Protein AF-A0A062VLP4-F1 (afdb_monomer)

Structure (mmCIF, N/CA/C/O backbone):
data_AF-A0A062VLP4-F1
#
_entry.id   AF-A0A062VLP4-F1
#
loop_
_atom_site.group_PDB
_atom_site.id
_atom_site.type_symbol
_atom_site.label_atom_id
_atom_site.label_alt_id
_atom_site.label_comp_id
_atom_site.label_asym_id
_atom_site.label_entity_id
_atom_site.label_seq_id
_atom_site.pdbx_PDB_ins_code
_atom_site.Cartn_x
_atom_site.Cartn_y
_atom_site.Cartn_z
_atom_site.occupancy
_atom_site.B_iso_or_equiv
_atom_site.auth_seq_id
_atom_site.auth_comp_id
_atom_site.auth_asym_id
_atom_site.auth_atom_id
_atom_site.pdbx_PDB_model_num
ATOM 1 N N . MET A 1 1 ? 59.497 -11.499 -44.153 1.00 42.22 1 MET A N 1
ATOM 2 C CA . MET A 1 1 ? 58.663 -10.910 -43.085 1.00 42.22 1 MET A CA 1
ATOM 3 C C . MET A 1 1 ? 57.418 -10.349 -43.744 1.00 42.22 1 MET A C 1
ATOM 5 O O . MET A 1 1 ? 57.553 -9.446 -44.559 1.00 42.22 1 MET A O 1
ATOM 9 N N . LYS A 1 2 ? 56.246 -10.943 -43.498 1.00 41.91 2 LYS A N 1
ATOM 10 C CA . LYS A 1 2 ? 54.973 -10.304 -43.858 1.00 41.91 2 LYS A CA 1
ATOM 11 C C . LYS A 1 2 ? 54.736 -9.174 -42.845 1.00 41.91 2 LYS A C 1
ATOM 13 O O . LYS A 1 2 ? 55.066 -9.383 -41.681 1.00 41.91 2 LYS A O 1
ATOM 18 N N . PRO A 1 3 ? 54.254 -7.994 -43.254 1.00 43.53 3 PRO A N 1
ATOM 19 C CA . PRO A 1 3 ? 53.878 -6.965 -42.295 1.00 43.53 3 PRO A CA 1
ATOM 20 C C . PRO A 1 3 ? 52.708 -7.482 -41.442 1.00 43.53 3 PRO A C 1
ATOM 22 O O . PRO A 1 3 ? 51.693 -7.899 -41.990 1.00 43.53 3 PRO A O 1
ATOM 25 N N . ASP A 1 4 ? 52.878 -7.483 -40.117 1.00 55.78 4 ASP A N 1
ATOM 26 C CA . ASP A 1 4 ? 51.909 -7.991 -39.123 1.00 55.78 4 ASP A CA 1
ATOM 27 C C . ASP A 1 4 ? 50.723 -7.037 -38.864 1.00 55.78 4 ASP A C 1
ATOM 29 O O . ASP A 1 4 ? 49.857 -7.326 -38.042 1.00 55.78 4 ASP A O 1
ATOM 33 N N . ALA A 1 5 ? 50.654 -5.897 -39.558 1.00 52.66 5 ALA A N 1
ATOM 34 C CA . ALA A 1 5 ? 49.573 -4.927 -39.404 1.00 52.66 5 ALA A CA 1
ATOM 35 C C . ALA A 1 5 ? 49.138 -4.358 -40.764 1.00 52.66 5 ALA A C 1
ATOM 37 O O . ALA A 1 5 ? 49.927 -3.721 -41.464 1.00 52.66 5 ALA A O 1
ATOM 38 N N . GLU A 1 6 ? 47.871 -4.581 -41.120 1.00 62.19 6 GLU A N 1
ATOM 39 C CA . GLU A 1 6 ? 47.199 -4.002 -42.287 1.00 62.19 6 GLU A CA 1
ATOM 40 C C . GLU A 1 6 ? 46.288 -2.862 -41.794 1.00 62.19 6 GLU A C 1
ATOM 42 O O . GLU A 1 6 ? 45.381 -3.088 -40.993 1.00 62.19 6 GLU A O 1
ATOM 47 N N . VAL A 1 7 ? 46.549 -1.622 -42.222 1.00 61.62 7 VAL A N 1
ATOM 48 C CA . VAL A 1 7 ? 45.669 -0.477 -41.935 1.00 61.62 7 VAL A CA 1
ATOM 49 C C . VAL A 1 7 ? 44.559 -0.475 -42.979 1.00 61.62 7 VAL A C 1
ATOM 51 O O . VAL A 1 7 ? 44.841 -0.365 -44.168 1.00 61.62 7 VAL A O 1
ATOM 54 N N . MET A 1 8 ? 43.309 -0.597 -42.538 1.00 65.75 8 MET A N 1
ATOM 55 C CA . MET A 1 8 ? 42.130 -0.657 -43.407 1.00 65.75 8 MET A CA 1
ATOM 56 C C . MET A 1 8 ? 41.067 0.353 -42.971 1.00 65.75 8 MET A C 1
ATOM 58 O O . MET A 1 8 ? 41.023 0.770 -41.809 1.00 65.75 8 MET A O 1
ATOM 62 N N . THR A 1 9 ? 40.212 0.765 -43.904 1.00 71.81 9 THR A N 1
ATOM 63 C CA . THR A 1 9 ? 39.112 1.696 -43.624 1.00 71.81 9 THR A CA 1
ATOM 64 C C . THR A 1 9 ? 37.988 1.009 -42.843 1.00 71.81 9 THR A C 1
ATOM 66 O O . THR A 1 9 ? 37.819 -0.209 -42.900 1.00 71.81 9 THR A O 1
ATOM 69 N N . THR A 1 10 ? 37.176 1.782 -42.116 1.00 62.22 10 THR A N 1
ATOM 70 C CA . THR A 1 10 ? 36.046 1.258 -41.324 1.00 62.22 10 THR A CA 1
ATOM 71 C C . THR A 1 10 ? 35.078 0.433 -42.181 1.00 62.22 10 THR A C 1
ATOM 73 O O . THR A 1 10 ? 34.600 -0.609 -41.743 1.00 62.22 10 THR A O 1
ATOM 76 N N . THR A 1 11 ? 34.853 0.849 -43.430 1.00 61.88 11 THR A N 1
ATOM 77 C CA . THR A 1 11 ? 33.999 0.148 -44.398 1.00 61.88 11 THR A CA 1
ATOM 78 C C . THR A 1 11 ? 34.583 -1.205 -44.815 1.00 61.88 11 THR A C 1
ATOM 80 O O . THR A 1 11 ? 33.851 -2.187 -44.904 1.00 61.88 11 THR A O 1
ATOM 83 N N . GLU A 1 12 ? 35.900 -1.290 -45.025 1.00 65.25 12 GLU A N 1
ATOM 84 C CA . GLU A 1 12 ? 36.591 -2.545 -45.361 1.00 65.25 12 GLU A CA 1
ATOM 85 C C . GLU A 1 12 ? 36.632 -3.506 -44.170 1.00 65.25 12 GLU A C 1
ATOM 87 O O . GLU A 1 12 ? 36.418 -4.706 -44.340 1.00 65.25 12 GLU A O 1
ATOM 92 N N . ALA A 1 13 ? 36.833 -2.984 -42.959 1.00 62.47 13 ALA A N 1
ATOM 93 C CA . ALA A 1 13 ? 36.782 -3.772 -41.733 1.00 62.47 13 ALA A CA 1
ATOM 94 C C . ALA A 1 13 ? 35.371 -4.332 -41.478 1.00 62.47 13 ALA A C 1
ATOM 96 O O . ALA A 1 13 ? 35.222 -5.492 -41.102 1.00 62.47 13 ALA A O 1
ATOM 97 N N . GLN A 1 14 ? 34.324 -3.550 -41.755 1.00 60.34 14 GLN A N 1
ATOM 98 C CA . GLN A 1 14 ? 32.935 -3.998 -41.643 1.00 60.34 14 GLN A CA 1
ATOM 99 C C . GLN A 1 14 ? 32.571 -5.035 -42.719 1.00 60.34 14 GLN A C 1
ATOM 101 O O . GLN A 1 14 ? 31.963 -6.053 -42.400 1.00 60.34 14 GLN A O 1
ATOM 106 N N . ALA A 1 15 ? 33.003 -4.840 -43.971 1.00 59.47 15 ALA A N 1
ATOM 107 C CA . ALA A 1 15 ? 32.789 -5.800 -45.061 1.00 59.47 15 ALA A CA 1
ATOM 108 C C . ALA A 1 15 ? 33.527 -7.136 -44.845 1.00 59.47 15 ALA A C 1
ATOM 110 O O . ALA A 1 15 ? 33.078 -8.177 -45.319 1.00 59.47 15 ALA A O 1
ATOM 111 N N . ARG A 1 16 ? 34.646 -7.114 -44.110 1.00 62.69 16 ARG A N 1
ATOM 112 C CA . ARG A 1 16 ? 35.403 -8.306 -43.696 1.00 62.69 16 ARG A CA 1
ATOM 113 C C . ARG A 1 16 ? 34.902 -8.929 -42.382 1.00 62.69 16 ARG A C 1
ATOM 115 O O . ARG A 1 16 ? 35.516 -9.881 -41.912 1.00 62.69 16 ARG A O 1
ATOM 122 N N . GLY A 1 17 ? 33.829 -8.405 -41.778 1.00 55.91 17 GLY A N 1
ATOM 123 C CA . GLY A 1 17 ? 33.281 -8.907 -40.507 1.00 55.91 17 GLY A CA 1
ATOM 124 C C . GLY A 1 17 ? 34.172 -8.646 -39.285 1.00 55.91 17 GLY A C 1
ATOM 125 O O . GLY A 1 17 ? 34.004 -9.277 -38.248 1.00 55.91 17 GLY A O 1
ATOM 126 N N . LEU A 1 18 ? 35.135 -7.726 -39.393 1.00 62.38 18 LEU A N 1
ATOM 127 C CA . LEU A 1 18 ? 36.102 -7.395 -38.338 1.00 62.38 18 LEU A CA 1
ATOM 128 C C . LEU A 1 18 ? 35.546 -6.390 -37.315 1.00 62.38 18 LEU A C 1
ATOM 130 O O . LEU A 1 18 ? 36.165 -6.160 -36.278 1.00 62.38 18 LEU A O 1
ATOM 134 N N . LEU A 1 19 ? 34.387 -5.787 -37.597 1.00 63.31 19 LEU A N 1
ATOM 135 C CA . LEU A 1 19 ? 33.688 -4.859 -36.708 1.00 63.31 19 LEU A CA 1
ATOM 136 C C . LEU A 1 19 ? 32.351 -5.464 -36.276 1.00 63.31 19 LEU A C 1
ATOM 138 O O . LEU A 1 19 ? 31.324 -5.247 -36.915 1.00 63.31 19 LEU A O 1
ATOM 142 N N . VAL A 1 20 ? 32.368 -6.211 -35.171 1.00 68.19 20 VAL A N 1
ATOM 143 C CA . VAL A 1 20 ? 31.144 -6.693 -34.520 1.00 68.19 20 VAL A CA 1
ATOM 144 C C . VAL A 1 20 ? 30.540 -5.550 -33.710 1.00 68.19 20 VAL A C 1
ATOM 146 O O . VAL A 1 20 ? 31.183 -4.996 -32.813 1.00 68.19 20 VAL A O 1
ATOM 149 N N . ARG A 1 21 ? 29.296 -5.174 -34.018 1.00 79.69 21 ARG A N 1
ATOM 150 C CA . ARG A 1 21 ? 28.569 -4.171 -33.233 1.00 79.69 21 ARG A CA 1
ATOM 151 C C . ARG A 1 21 ? 28.174 -4.769 -31.882 1.00 79.69 21 ARG A C 1
ATOM 153 O O . ARG A 1 21 ? 27.738 -5.912 -31.811 1.00 79.69 21 ARG A O 1
ATOM 160 N N . LYS A 1 22 ? 28.251 -3.978 -30.808 1.00 80.62 22 LYS A N 1
ATOM 161 C CA . LYS A 1 22 ? 27.711 -4.402 -29.510 1.00 80.62 22 LYS A CA 1
ATOM 162 C C . LYS A 1 22 ? 26.185 -4.582 -29.582 1.00 80.62 22 LYS A C 1
ATOM 164 O O . LYS A 1 22 ? 25.503 -3.671 -30.066 1.00 80.62 22 LYS A O 1
ATOM 169 N N . PRO A 1 23 ? 25.645 -5.705 -29.084 1.00 83.31 23 PRO A N 1
ATOM 170 C CA . PRO A 1 23 ? 24.212 -5.961 -29.107 1.00 83.31 23 PRO A CA 1
ATOM 171 C C . PRO A 1 23 ? 23.471 -4.994 -28.166 1.00 83.31 23 PRO A C 1
ATOM 173 O O . PRO A 1 23 ? 23.964 -4.639 -27.095 1.00 83.31 23 PRO A O 1
ATOM 176 N N . THR A 1 24 ? 22.278 -4.553 -28.566 1.00 85.56 24 THR A N 1
ATOM 177 C CA . THR A 1 24 ? 21.431 -3.617 -27.803 1.00 85.56 24 THR A CA 1
ATOM 178 C C . THR A 1 24 ? 20.146 -4.282 -27.310 1.00 85.56 24 THR A C 1
ATOM 180 O O . THR A 1 24 ? 19.789 -5.379 -27.736 1.00 85.56 24 THR A O 1
ATOM 183 N N . GLN A 1 25 ? 19.395 -3.609 -26.428 1.00 83.56 25 GLN A N 1
ATOM 184 C CA . GLN A 1 25 ? 18.103 -4.130 -25.957 1.00 83.56 25 GLN A CA 1
ATOM 185 C C . GLN A 1 25 ? 17.076 -4.275 -27.090 1.00 83.56 25 GLN A C 1
ATOM 187 O O . GLN A 1 25 ? 16.230 -5.163 -27.031 1.00 83.56 25 GLN A O 1
ATOM 192 N N . THR A 1 26 ? 17.156 -3.433 -28.125 1.00 83.00 26 THR A N 1
ATOM 193 C CA . THR A 1 26 ? 16.306 -3.538 -29.319 1.00 83.00 26 THR A CA 1
ATOM 194 C C . THR A 1 26 ? 16.603 -4.821 -30.090 1.00 83.00 26 THR A C 1
ATOM 196 O O . THR A 1 26 ? 15.676 -5.526 -30.475 1.00 83.00 26 THR A O 1
ATOM 199 N N . ASP A 1 27 ? 17.886 -5.161 -30.239 1.00 83.69 27 ASP A N 1
ATOM 200 C CA . ASP A 1 27 ? 18.314 -6.400 -30.896 1.00 83.69 27 ASP A CA 1
ATOM 201 C C . ASP A 1 27 ? 17.867 -7.622 -30.087 1.00 83.69 27 ASP A C 1
ATOM 203 O O . ASP A 1 27 ? 17.316 -8.565 -30.647 1.00 83.69 27 ASP A O 1
ATOM 207 N N . LEU A 1 28 ? 18.012 -7.568 -28.755 1.00 86.12 28 LEU A N 1
ATOM 208 C CA . LEU A 1 28 ? 17.537 -8.621 -27.853 1.00 86.12 28 LEU A CA 1
ATOM 209 C C . LEU A 1 28 ? 16.018 -8.831 -27.970 1.00 86.12 28 LEU A C 1
ATOM 211 O O . LEU A 1 28 ? 15.559 -9.968 -28.007 1.00 86.12 28 LEU A O 1
ATOM 215 N N . ARG A 1 29 ? 15.226 -7.757 -28.084 1.00 85.25 29 ARG A N 1
ATOM 216 C CA . ARG A 1 29 ? 13.771 -7.862 -28.312 1.00 85.25 29 ARG A CA 1
ATOM 217 C C . ARG A 1 29 ? 13.425 -8.533 -29.631 1.00 85.25 29 ARG A C 1
ATOM 219 O O . ARG A 1 29 ? 12.443 -9.259 -29.679 1.00 85.25 29 ARG A O 1
ATOM 226 N N . ALA A 1 30 ? 14.204 -8.281 -30.678 1.00 83.88 30 ALA A N 1
ATOM 227 C CA . ALA A 1 30 ? 13.952 -8.850 -31.997 1.00 83.88 30 ALA A CA 1
ATOM 228 C C . ALA A 1 30 ? 14.230 -10.362 -32.061 1.00 83.88 30 ALA A C 1
ATOM 230 O O . ALA A 1 30 ? 13.667 -11.042 -32.914 1.00 83.88 30 ALA A O 1
ATOM 231 N N . VAL A 1 31 ? 15.093 -10.884 -31.181 1.00 86.69 31 VAL A N 1
ATOM 232 C CA . VAL A 1 31 ? 15.516 -12.298 -31.193 1.00 86.69 31 VAL A CA 1
ATOM 233 C C . VAL A 1 31 ? 14.839 -13.173 -30.137 1.00 86.69 31 VAL A C 1
ATOM 235 O O . VAL A 1 31 ? 14.919 -14.401 -30.233 1.00 86.69 31 VAL A O 1
ATOM 238 N N . LEU A 1 32 ? 14.198 -12.561 -29.136 1.00 86.25 32 LEU A N 1
ATOM 239 C CA . LEU A 1 32 ? 13.423 -13.271 -28.122 1.00 86.25 32 LEU A CA 1
ATOM 240 C C . LEU A 1 32 ? 12.115 -13.795 -28.711 1.00 86.25 32 LEU A C 1
ATOM 242 O O . LEU A 1 32 ? 11.349 -13.063 -29.336 1.00 86.25 32 LEU A O 1
ATOM 246 N N . THR A 1 33 ? 11.839 -15.060 -28.440 1.00 83.50 33 THR A N 1
ATOM 247 C CA . THR A 1 33 ? 10.621 -15.761 -28.841 1.00 83.50 33 THR A CA 1
ATOM 248 C C . THR A 1 33 ? 10.062 -16.532 -27.646 1.00 83.50 33 THR A C 1
ATOM 250 O O . THR A 1 33 ? 10.727 -16.655 -26.625 1.00 83.50 33 THR A O 1
ATOM 253 N N . ASN A 1 34 ? 8.819 -17.014 -27.741 1.00 78.44 34 ASN A N 1
ATOM 254 C CA . ASN A 1 34 ? 8.115 -17.699 -26.643 1.00 78.44 34 ASN A CA 1
ATOM 255 C C . ASN A 1 34 ? 8.601 -19.150 -26.376 1.00 78.44 34 ASN A C 1
ATOM 257 O O . ASN A 1 34 ? 7.888 -19.933 -25.753 1.00 78.44 34 ASN A O 1
ATOM 261 N N . ASP A 1 35 ? 9.783 -19.528 -26.857 1.00 81.81 35 ASP A N 1
ATOM 262 C CA . ASP A 1 35 ? 10.470 -20.801 -26.610 1.00 81.81 35 ASP A CA 1
ATOM 263 C C . ASP A 1 35 ? 11.486 -20.688 -25.449 1.00 81.81 35 ASP A C 1
ATOM 265 O O . ASP A 1 35 ? 11.813 -19.597 -24.984 1.00 81.81 35 ASP A O 1
ATOM 269 N N . ASP A 1 36 ? 11.962 -21.833 -24.943 1.00 85.25 36 ASP A N 1
ATOM 270 C CA . ASP A 1 36 ? 13.040 -21.894 -23.943 1.00 85.25 36 ASP A CA 1
ATOM 271 C C . ASP A 1 36 ? 14.398 -21.768 -24.644 1.00 85.25 36 ASP A C 1
ATOM 273 O O . ASP A 1 36 ? 14.869 -22.715 -25.280 1.00 85.25 36 ASP A O 1
ATOM 277 N N . LEU A 1 37 ? 15.007 -20.585 -24.554 1.00 89.19 37 LEU A N 1
ATOM 278 C CA . LEU A 1 37 ? 16.258 -20.261 -25.233 1.00 89.19 37 LEU A CA 1
ATOM 279 C C . LEU A 1 37 ? 17.446 -20.459 -24.301 1.00 89.19 37 LEU A C 1
ATOM 281 O O . LEU A 1 37 ? 17.472 -19.948 -23.183 1.00 89.19 37 LEU A O 1
ATOM 285 N N . THR A 1 38 ? 18.491 -21.130 -24.774 1.00 91.25 38 THR A N 1
ATOM 286 C CA . THR A 1 38 ? 19.769 -21.144 -24.057 1.00 91.25 38 THR A CA 1
ATOM 287 C C . THR A 1 38 ? 20.550 -19.854 -24.315 1.00 91.25 38 THR A C 1
ATOM 289 O O . THR A 1 38 ? 20.338 -19.153 -25.310 1.00 91.25 38 THR A O 1
ATOM 292 N N . GLY A 1 39 ? 21.515 -19.534 -23.450 1.00 86.19 39 GLY A N 1
ATOM 293 C CA . GLY A 1 39 ? 22.425 -18.410 -23.697 1.00 86.19 39 GLY A CA 1
ATOM 294 C C . GLY A 1 39 ? 23.209 -18.534 -25.015 1.00 86.19 39 GLY A C 1
ATOM 295 O O . GLY A 1 39 ? 23.515 -17.519 -25.645 1.00 86.19 39 GLY A O 1
ATOM 296 N N . GLY A 1 40 ? 23.473 -19.766 -25.468 1.00 85.75 40 GLY A N 1
ATOM 297 C CA . GLY A 1 40 ? 24.041 -20.045 -26.789 1.00 85.75 40 GLY A CA 1
ATOM 298 C C . GLY A 1 40 ? 23.097 -19.651 -27.925 1.00 85.75 40 GLY A C 1
ATOM 299 O O . GLY A 1 40 ? 23.516 -18.946 -28.840 1.00 85.75 40 GLY A O 1
ATOM 300 N N . ASP A 1 41 ? 21.813 -20.005 -27.818 1.00 88.88 41 ASP A N 1
ATOM 301 C CA . ASP A 1 41 ? 20.800 -19.662 -28.826 1.00 88.88 41 ASP A CA 1
ATOM 302 C C . ASP A 1 41 ? 20.638 -18.146 -28.973 1.00 88.88 41 ASP A C 1
ATOM 304 O O . ASP A 1 41 ? 20.589 -17.629 -30.089 1.00 88.88 41 ASP A O 1
ATOM 308 N N . ILE A 1 42 ? 20.618 -17.410 -27.855 1.00 88.75 42 ILE A N 1
ATOM 309 C CA . ILE A 1 42 ? 20.565 -15.940 -27.873 1.00 88.75 42 ILE A CA 1
ATOM 310 C C . ILE A 1 42 ? 21.789 -15.361 -28.584 1.00 88.75 42 ILE A C 1
ATOM 312 O O . ILE A 1 42 ? 21.650 -14.476 -29.429 1.00 88.75 42 ILE A O 1
ATOM 316 N N . ARG A 1 43 ? 22.989 -15.865 -28.277 1.00 87.75 43 ARG A N 1
ATOM 317 C CA . ARG A 1 43 ? 24.235 -15.397 -28.897 1.00 87.75 43 ARG A CA 1
ATOM 318 C C . ARG A 1 43 ? 24.242 -15.633 -30.407 1.00 87.75 43 ARG A C 1
ATOM 320 O O . ARG A 1 43 ? 24.539 -14.698 -31.148 1.00 87.75 43 ARG A O 1
ATOM 327 N N . SER A 1 44 ? 23.851 -16.824 -30.858 1.00 86.75 44 SER A N 1
ATOM 328 C CA . SER A 1 44 ? 23.758 -17.149 -32.286 1.00 86.75 44 SER A CA 1
ATOM 329 C C . SER A 1 44 ? 22.688 -16.323 -33.002 1.00 86.75 44 SER A C 1
ATOM 331 O O . SER A 1 44 ? 22.902 -15.866 -34.119 1.00 86.75 44 SER A O 1
ATOM 333 N N . ARG A 1 45 ? 21.541 -16.054 -32.368 1.00 88.12 45 ARG A N 1
ATOM 334 C CA . ARG A 1 45 ? 20.492 -15.221 -32.983 1.00 88.12 45 ARG A CA 1
ATOM 335 C C . ARG A 1 45 ? 20.884 -13.744 -33.075 1.00 88.12 45 ARG A C 1
ATOM 337 O O . ARG A 1 45 ? 20.483 -13.063 -34.018 1.00 88.12 45 ARG A O 1
ATOM 344 N N . LEU A 1 46 ? 21.682 -13.245 -32.130 1.00 86.19 46 LEU A N 1
ATOM 345 C CA . LEU A 1 46 ? 22.193 -11.872 -32.155 1.00 86.19 46 LEU A CA 1
ATOM 346 C C . LEU A 1 46 ? 23.252 -11.641 -33.243 1.00 86.19 46 LEU A C 1
ATOM 348 O O . LEU A 1 46 ? 23.443 -10.491 -33.638 1.00 86.19 46 LEU A O 1
ATOM 352 N N . GLU A 1 47 ? 23.896 -12.689 -33.764 1.00 86.31 47 GLU A N 1
ATOM 353 C CA . GLU A 1 47 ? 24.899 -12.590 -34.834 1.00 86.31 47 GLU A CA 1
ATOM 354 C C . GLU A 1 47 ? 24.359 -11.848 -36.066 1.00 86.31 47 GLU A C 1
ATOM 356 O O . GLU A 1 47 ? 24.974 -10.890 -36.544 1.00 86.31 47 GLU A O 1
ATOM 361 N N . ALA A 1 48 ? 23.152 -12.214 -36.511 1.00 79.62 48 ALA A N 1
ATOM 362 C CA . ALA A 1 48 ? 22.488 -11.585 -37.652 1.00 79.62 48 ALA A CA 1
ATOM 363 C C . ALA A 1 48 ? 22.165 -10.096 -37.415 1.00 79.62 48 ALA A C 1
ATOM 365 O O . ALA A 1 48 ? 22.149 -9.311 -38.3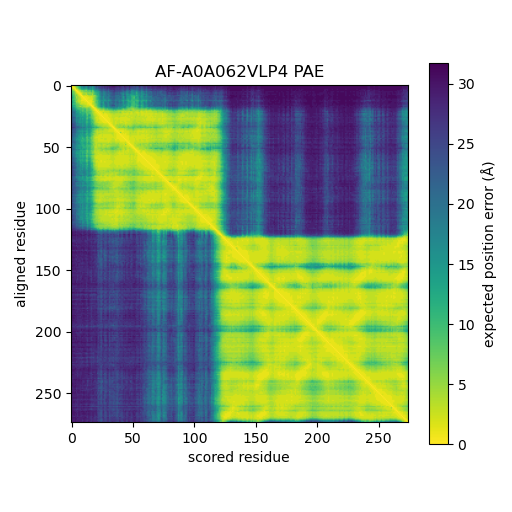60 1.00 79.62 48 ALA A O 1
ATOM 366 N N . GLN A 1 49 ? 21.936 -9.694 -36.160 1.00 80.25 49 GLN A N 1
ATOM 367 C CA . GLN A 1 49 ? 21.629 -8.305 -35.786 1.00 80.25 49 GLN A CA 1
ATOM 368 C C . GLN A 1 49 ? 22.891 -7.451 -35.584 1.00 80.25 49 GLN A C 1
ATOM 370 O O . GLN A 1 49 ? 22.860 -6.223 -35.717 1.00 80.25 49 GLN A O 1
ATOM 375 N N . CYS A 1 50 ? 24.010 -8.088 -35.235 1.00 78.12 50 CYS A N 1
ATOM 376 C CA . CYS A 1 50 ? 25.256 -7.414 -34.869 1.00 78.12 50 CYS A CA 1
ATOM 377 C C . CYS A 1 50 ? 26.287 -7.372 -36.004 1.00 78.12 50 CYS A C 1
ATOM 379 O O . CYS A 1 50 ? 27.300 -6.683 -35.868 1.00 78.12 50 CYS A O 1
ATOM 381 N N . GLY A 1 51 ? 26.024 -8.065 -37.119 1.00 70.75 51 GLY A N 1
ATOM 382 C CA . GLY A 1 51 ? 26.962 -8.183 -38.238 1.00 70.75 51 GLY A CA 1
ATOM 383 C C . GLY A 1 51 ? 28.157 -9.093 -37.929 1.00 70.75 51 GLY A C 1
ATOM 384 O O . GLY A 1 51 ? 29.203 -8.949 -38.555 1.00 70.75 51 GLY A O 1
ATOM 385 N N . GLY A 1 52 ? 28.011 -9.988 -36.946 1.00 77.50 52 GLY A N 1
ATOM 386 C CA . GLY A 1 52 ? 29.033 -10.915 -36.458 1.00 77.50 52 GLY A CA 1
ATOM 387 C C . GLY A 1 52 ? 28.713 -11.419 -35.046 1.00 77.50 52 GLY A C 1
ATOM 388 O O . GLY A 1 52 ? 27.867 -10.844 -34.358 1.00 77.50 52 GLY A O 1
ATOM 389 N N . GLU A 1 53 ? 29.345 -12.518 -34.621 1.00 79.75 53 GLU A N 1
ATOM 390 C CA . GLU A 1 53 ? 28.997 -13.190 -33.363 1.00 79.75 53 GLU A CA 1
ATOM 391 C C . GLU A 1 53 ? 29.433 -12.343 -32.148 1.00 79.75 53 GLU A C 1
ATOM 393 O O . GLU A 1 53 ? 30.633 -12.110 -31.954 1.00 79.75 53 GLU A O 1
ATOM 398 N N . PRO A 1 54 ? 28.498 -11.877 -31.297 1.00 84.25 54 PRO A N 1
ATOM 399 C CA . PRO A 1 54 ? 28.853 -11.082 -30.128 1.00 84.25 54 PRO A CA 1
ATOM 400 C C . PRO A 1 54 ? 29.613 -11.918 -29.091 1.00 84.25 54 PRO A C 1
ATOM 402 O O . PRO A 1 54 ? 29.472 -13.146 -28.998 1.00 84.25 54 PRO A O 1
ATOM 405 N N . THR A 1 55 ? 30.426 -11.251 -28.269 1.00 85.62 55 THR A N 1
ATOM 406 C CA . THR A 1 55 ? 31.167 -11.937 -27.205 1.00 85.62 55 THR A CA 1
ATOM 407 C C . THR A 1 55 ? 30.217 -12.426 -26.110 1.00 85.62 55 THR A C 1
ATOM 409 O O . THR A 1 55 ? 29.178 -11.814 -25.849 1.00 85.62 55 THR A O 1
ATOM 412 N N . LYS A 1 56 ? 30.579 -13.516 -25.416 1.00 86.38 56 LYS A N 1
ATOM 413 C CA . LYS A 1 56 ? 29.784 -14.013 -24.278 1.00 86.38 56 LYS A CA 1
ATOM 414 C C . LYS A 1 56 ? 29.594 -12.934 -23.205 1.00 86.38 56 LYS A C 1
ATOM 416 O O . LYS A 1 56 ? 28.513 -12.829 -22.635 1.00 86.38 56 LYS A O 1
ATOM 421 N N . THR A 1 57 ? 30.625 -12.121 -22.971 1.00 86.00 57 THR A N 1
ATOM 422 C CA . THR A 1 57 ? 30.597 -11.006 -22.018 1.00 86.00 57 THR A CA 1
ATOM 423 C C . THR A 1 57 ? 29.586 -9.938 -22.424 1.00 86.00 57 THR A C 1
ATOM 425 O O . THR A 1 57 ? 28.778 -9.543 -21.590 1.00 86.00 57 THR A O 1
ATOM 428 N N . ASP A 1 58 ? 29.562 -9.519 -23.694 1.00 85.69 58 ASP A N 1
ATOM 429 C CA . ASP A 1 58 ? 28.609 -8.499 -24.156 1.00 85.69 58 ASP A CA 1
ATOM 430 C C . ASP A 1 58 ? 27.155 -8.997 -24.061 1.00 85.69 58 ASP A C 1
ATOM 432 O O . ASP A 1 58 ? 26.267 -8.239 -23.673 1.00 85.69 58 ASP A O 1
ATOM 436 N N . VAL A 1 59 ? 26.898 -10.279 -24.358 1.00 88.25 59 VAL A N 1
ATOM 437 C CA . VAL A 1 59 ? 25.554 -10.873 -24.218 1.00 88.25 59 VAL A CA 1
ATOM 438 C C . VAL A 1 59 ? 25.141 -10.973 -22.745 1.00 88.25 59 VAL A C 1
ATOM 440 O O . VAL A 1 59 ? 24.004 -10.646 -22.406 1.00 88.25 59 VAL A O 1
ATOM 443 N N . LEU A 1 60 ? 26.053 -11.368 -21.850 1.00 90.38 60 LEU A N 1
ATOM 444 C CA . LEU A 1 60 ? 25.797 -11.407 -20.404 1.00 90.38 60 LEU A CA 1
ATOM 445 C C . LEU A 1 60 ? 25.497 -10.022 -19.830 1.00 90.38 60 LEU A C 1
ATOM 447 O O . LEU A 1 60 ? 24.541 -9.859 -19.068 1.00 90.38 60 LEU A O 1
ATOM 451 N N . GLU A 1 61 ? 26.291 -9.016 -20.202 1.00 88.75 61 GLU A N 1
ATOM 452 C CA . GLU A 1 61 ? 26.056 -7.633 -19.791 1.00 88.75 61 GLU A CA 1
ATOM 453 C C . GLU A 1 61 ? 24.724 -7.111 -20.320 1.00 88.75 61 GLU A C 1
ATOM 455 O O . GLU A 1 61 ? 23.983 -6.465 -19.572 1.00 88.75 61 GLU A O 1
ATOM 460 N N . LEU A 1 62 ? 24.388 -7.429 -21.572 1.00 90.44 62 LEU A N 1
ATOM 461 C CA . LEU A 1 62 ? 23.117 -7.060 -22.175 1.00 90.44 62 LEU A CA 1
ATOM 462 C C . LEU A 1 62 ? 21.935 -7.684 -21.429 1.00 90.44 62 LEU A C 1
ATOM 464 O O . LEU A 1 62 ? 21.015 -6.952 -21.069 1.00 90.44 62 LEU A O 1
ATOM 468 N N . LEU A 1 63 ? 21.966 -8.992 -21.153 1.00 90.25 63 LEU A N 1
ATOM 469 C CA . LEU A 1 63 ? 20.906 -9.693 -20.418 1.00 90.25 63 LEU A CA 1
ATOM 470 C C . LEU A 1 63 ? 20.729 -9.115 -19.010 1.00 90.25 63 LEU A C 1
ATOM 472 O O . LEU A 1 63 ? 19.614 -8.762 -18.628 1.00 90.25 63 LEU A O 1
ATOM 476 N N . ALA A 1 64 ? 21.819 -8.942 -18.258 1.00 88.56 64 ALA A N 1
ATOM 477 C CA . ALA A 1 64 ? 21.767 -8.374 -16.912 1.00 88.56 64 ALA A CA 1
ATOM 478 C C . ALA A 1 64 ? 21.213 -6.938 -16.914 1.00 88.56 64 ALA A C 1
ATOM 480 O O . ALA A 1 64 ? 20.345 -6.603 -16.105 1.00 88.56 64 ALA A O 1
ATOM 481 N N . THR A 1 65 ? 21.672 -6.101 -17.849 1.00 87.06 65 THR A N 1
ATOM 482 C CA . THR A 1 65 ? 21.215 -4.708 -17.988 1.00 87.06 65 THR A CA 1
ATOM 483 C C . THR A 1 65 ? 19.748 -4.644 -18.396 1.00 87.06 65 THR A C 1
ATOM 485 O O . THR A 1 65 ? 18.996 -3.828 -17.870 1.00 87.06 65 THR A O 1
ATOM 488 N N . ALA A 1 66 ? 19.323 -5.515 -19.308 1.00 86.50 66 ALA A N 1
ATOM 489 C CA . ALA A 1 66 ? 17.954 -5.596 -19.791 1.00 86.50 66 ALA A CA 1
ATOM 490 C C . ALA A 1 66 ? 16.984 -6.067 -18.696 1.00 86.50 66 ALA A C 1
ATOM 492 O O . ALA A 1 66 ? 15.920 -5.465 -18.530 1.00 86.50 66 ALA A O 1
ATOM 493 N N . VAL A 1 67 ? 17.362 -7.069 -17.894 1.00 87.62 67 VAL A N 1
A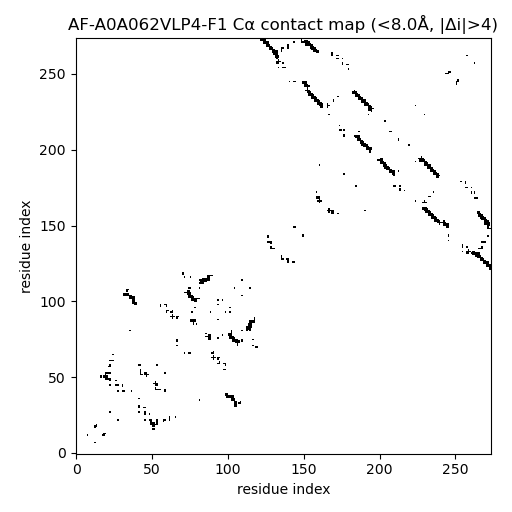TOM 494 C CA . VAL A 1 67 ? 16.602 -7.466 -16.696 1.00 87.62 67 VAL A CA 1
ATOM 495 C C . VAL A 1 67 ? 16.532 -6.307 -15.701 1.00 87.62 67 VAL A C 1
ATOM 497 O O . VAL A 1 67 ? 15.449 -5.973 -15.227 1.00 87.62 67 VAL A O 1
ATOM 500 N N . GLN A 1 68 ? 17.657 -5.636 -15.435 1.00 83.81 68 GLN A N 1
ATOM 501 C CA . GLN A 1 68 ? 17.729 -4.524 -14.485 1.00 83.81 68 GLN A CA 1
ATOM 502 C C . GLN A 1 68 ? 16.876 -3.314 -14.895 1.00 83.81 68 GLN A C 1
ATOM 504 O O . GLN A 1 68 ? 16.227 -2.715 -14.037 1.00 83.81 68 GLN A O 1
ATOM 509 N N . SER A 1 69 ? 16.897 -2.925 -16.173 1.00 80.31 69 SER A N 1
ATOM 510 C CA . SER A 1 69 ? 16.191 -1.734 -16.666 1.00 80.31 69 SER A CA 1
ATOM 511 C C . SER A 1 69 ? 14.695 -1.961 -16.844 1.00 80.31 69 SER A C 1
ATOM 513 O O . SER A 1 69 ? 13.916 -1.013 -16.794 1.00 80.31 69 SER A O 1
ATOM 515 N N . SER A 1 70 ? 14.292 -3.206 -17.083 1.00 78.06 70 SER A N 1
ATOM 516 C CA . SER A 1 70 ? 12.900 -3.551 -17.349 1.00 78.06 70 SER A CA 1
ATOM 517 C C . SER A 1 70 ? 12.180 -4.210 -16.186 1.00 78.06 70 SER A C 1
ATOM 519 O O . SER A 1 70 ? 10.971 -4.383 -16.283 1.00 78.06 70 SER A O 1
ATOM 521 N N . ASP A 1 71 ? 12.899 -4.581 -15.128 1.00 81.00 71 ASP A N 1
ATOM 522 C CA . ASP A 1 71 ? 12.358 -5.280 -13.964 1.00 81.00 71 ASP A CA 1
ATOM 523 C C . ASP A 1 71 ? 11.551 -6.532 -14.357 1.00 81.00 71 ASP A C 1
ATOM 525 O O . ASP A 1 71 ? 10.393 -6.706 -13.985 1.00 81.00 71 ASP A O 1
ATOM 529 N N . TYR A 1 72 ? 12.157 -7.387 -15.189 1.00 84.94 72 TYR A N 1
ATOM 530 C CA . TYR A 1 72 ? 11.576 -8.654 -15.667 1.00 84.94 72 TYR A CA 1
ATOM 531 C C . TYR A 1 72 ? 10.245 -8.521 -16.436 1.00 84.94 72 TYR A C 1
ATOM 533 O O . TYR A 1 72 ? 9.489 -9.488 -16.547 1.00 84.94 72 TYR A O 1
ATOM 541 N N . LYS A 1 73 ? 9.921 -7.336 -16.976 1.00 80.69 73 LYS A N 1
ATOM 542 C CA . LYS A 1 73 ? 8.633 -7.088 -17.660 1.00 80.69 73 LYS A CA 1
ATOM 543 C C . LYS A 1 73 ? 8.436 -7.860 -18.966 1.00 80.69 73 LYS A C 1
ATOM 545 O O . LYS A 1 73 ? 7.301 -8.030 -19.389 1.00 80.69 73 LYS A O 1
ATOM 550 N N . TRP A 1 74 ? 9.512 -8.275 -19.628 1.00 83.75 74 TRP A N 1
ATOM 551 C CA . TRP A 1 74 ? 9.453 -8.890 -20.963 1.00 83.75 74 TRP A CA 1
ATOM 552 C C . TRP A 1 74 ? 10.139 -10.253 -21.034 1.00 83.75 74 TRP A C 1
ATOM 554 O O . TRP A 1 74 ? 9.730 -11.080 -21.843 1.00 83.75 74 TRP A O 1
ATOM 564 N N . PHE A 1 75 ? 11.116 -10.529 -20.167 1.00 90.50 75 PHE A N 1
ATOM 565 C CA . PHE A 1 75 ? 11.763 -11.835 -20.077 1.00 90.50 75 PHE A CA 1
ATOM 566 C C . PHE A 1 75 ? 12.349 -12.078 -18.684 1.00 90.50 75 PHE A C 1
ATOM 568 O O . PHE A 1 75 ? 12.512 -11.147 -17.888 1.00 90.50 75 PHE A O 1
ATOM 575 N N . VAL A 1 76 ? 12.683 -13.336 -18.417 1.00 90.75 76 VAL A N 1
ATOM 576 C CA . VAL A 1 76 ? 13.386 -13.808 -17.223 1.00 90.75 76 VAL A CA 1
ATOM 577 C C . VAL A 1 76 ? 14.593 -14.647 -17.631 1.00 90.75 76 VAL A C 1
ATOM 579 O O . VAL A 1 76 ? 14.652 -15.178 -18.741 1.00 90.75 76 VAL A O 1
ATOM 582 N N . VAL A 1 77 ? 15.554 -14.772 -16.719 1.00 92.44 77 VAL A N 1
ATOM 583 C CA . VAL A 1 77 ? 16.739 -15.615 -16.896 1.00 92.44 77 VAL A CA 1
ATOM 584 C C . VAL A 1 77 ? 16.817 -16.592 -15.733 1.00 92.44 77 VAL A C 1
ATOM 586 O O . VAL A 1 77 ? 16.681 -16.171 -14.587 1.00 92.44 77 VAL A O 1
ATOM 589 N N . LEU A 1 78 ? 17.036 -17.871 -16.014 1.00 92.50 78 LEU A N 1
ATOM 590 C CA . LEU A 1 78 ? 17.186 -18.946 -15.034 1.00 92.50 78 LEU A CA 1
ATOM 591 C C . LEU A 1 78 ? 18.576 -19.579 -15.176 1.00 92.50 78 LEU A C 1
ATOM 593 O O . LEU A 1 78 ? 19.190 -19.501 -16.240 1.00 92.50 78 LEU A O 1
ATOM 597 N N . ASP A 1 79 ? 19.062 -20.234 -14.124 1.00 90.81 79 ASP A N 1
ATOM 598 C CA . ASP A 1 79 ? 20.281 -21.061 -14.152 1.00 90.81 79 ASP A CA 1
ATOM 599 C C . ASP A 1 79 ? 19.991 -22.563 -14.302 1.00 90.81 79 ASP A C 1
ATOM 601 O O . ASP A 1 79 ? 20.903 -23.391 -14.269 1.00 90.81 79 ASP A O 1
ATOM 605 N N . MET A 1 80 ? 18.717 -22.924 -14.442 1.00 88.81 80 MET A N 1
ATOM 606 C CA . MET A 1 80 ? 18.259 -24.298 -14.579 1.00 88.81 80 MET A CA 1
ATOM 607 C C . MET A 1 80 ? 17.026 -24.389 -15.468 1.00 88.81 80 MET A C 1
ATOM 609 O O . MET A 1 80 ? 16.452 -23.376 -15.868 1.00 88.81 80 MET A O 1
ATOM 613 N N . ALA A 1 81 ? 16.644 -25.625 -15.789 1.00 86.88 81 ALA A N 1
ATOM 614 C CA . ALA A 1 81 ? 15.469 -25.891 -16.597 1.00 86.88 81 ALA A CA 1
ATOM 615 C C . ALA A 1 81 ? 14.211 -25.252 -15.966 1.00 86.88 81 ALA A C 1
ATOM 617 O O . ALA A 1 81 ? 14.034 -25.341 -14.747 1.00 86.88 81 ALA A O 1
ATOM 618 N N . PRO A 1 82 ? 13.343 -24.632 -16.778 1.00 86.69 82 PRO A N 1
ATOM 619 C CA . PRO A 1 82 ? 12.091 -24.044 -16.316 1.00 86.69 82 PRO A CA 1
ATOM 620 C C . PRO A 1 82 ? 11.191 -25.061 -15.598 1.00 86.69 82 PRO A C 1
ATOM 622 O O . PRO A 1 82 ? 10.890 -26.125 -16.139 1.00 86.69 82 PRO A O 1
ATOM 625 N N . ALA A 1 83 ? 10.762 -24.740 -14.377 1.00 84.94 83 ALA A N 1
ATOM 626 C CA . ALA A 1 83 ? 9.810 -25.541 -13.610 1.00 84.94 83 ALA A CA 1
ATOM 627 C C . ALA A 1 83 ? 9.083 -24.679 -12.559 1.00 84.94 83 ALA A C 1
ATOM 629 O O . ALA A 1 83 ? 9.642 -23.673 -12.113 1.00 84.94 83 ALA A O 1
ATOM 630 N N . PRO A 1 84 ? 7.878 -25.074 -12.105 1.00 83.19 84 PRO A N 1
ATOM 631 C CA . PRO A 1 84 ? 7.161 -24.346 -11.061 1.00 83.19 84 PRO A CA 1
ATOM 632 C C . PRO A 1 84 ? 8.003 -24.173 -9.791 1.00 83.19 84 PRO A C 1
ATOM 634 O O . PRO A 1 84 ? 8.592 -25.136 -9.297 1.00 83.19 84 PRO A O 1
ATOM 637 N N . GLY A 1 85 ? 8.056 -22.951 -9.257 1.00 76.81 85 GLY A N 1
ATOM 638 C CA . GLY A 1 85 ? 8.848 -22.615 -8.067 1.00 76.81 85 GLY A CA 1
ATOM 639 C C . GLY A 1 85 ? 10.334 -22.342 -8.334 1.00 76.81 85 GLY A C 1
ATOM 640 O O . GLY A 1 85 ? 11.063 -21.986 -7.409 1.00 76.81 85 GLY A O 1
ATOM 641 N N . VAL A 1 86 ? 10.812 -22.472 -9.579 1.00 87.00 86 VAL A N 1
ATOM 642 C CA . VAL A 1 86 ? 12.164 -22.024 -9.950 1.00 87.00 86 VAL A CA 1
ATOM 643 C C . VAL A 1 86 ? 12.202 -20.503 -9.940 1.00 87.00 86 VAL A C 1
ATOM 645 O O . VAL A 1 86 ? 11.318 -19.844 -10.485 1.00 87.00 86 VAL A O 1
ATOM 648 N N . ARG A 1 87 ? 13.246 -19.939 -9.334 1.00 88.06 87 ARG A N 1
ATOM 649 C CA . ARG A 1 87 ? 13.395 -18.494 -9.173 1.00 88.06 87 ARG A CA 1
ATOM 650 C C . ARG A 1 87 ? 14.226 -17.882 -10.293 1.00 88.06 87 ARG A C 1
ATOM 652 O O . ARG A 1 87 ? 15.315 -18.366 -10.591 1.00 88.06 87 ARG A O 1
ATOM 659 N N . ALA A 1 88 ? 13.757 -16.772 -10.858 1.00 89.56 88 ALA A N 1
ATOM 660 C CA . ALA A 1 88 ? 14.540 -16.018 -11.830 1.00 89.56 88 ALA A CA 1
ATOM 661 C C . ALA A 1 88 ? 15.779 -15.367 -11.193 1.00 89.56 88 ALA A C 1
ATOM 663 O O . ALA A 1 88 ? 15.757 -14.896 -10.051 1.00 89.56 88 ALA A O 1
ATOM 664 N N . LEU A 1 89 ? 16.875 -15.342 -11.948 1.00 90.00 89 LEU A N 1
ATOM 665 C CA . LEU A 1 89 ? 18.157 -14.792 -11.534 1.00 90.00 89 LEU A CA 1
ATOM 666 C C . LEU A 1 89 ? 18.118 -13.267 -11.455 1.00 90.00 89 LEU A C 1
ATOM 668 O O . LEU A 1 89 ? 17.558 -12.592 -12.315 1.00 90.00 89 LEU A O 1
ATOM 672 N N . SER A 1 90 ? 18.813 -12.723 -10.456 1.00 87.31 90 SER A N 1
ATOM 673 C CA . SER A 1 90 ? 19.086 -11.289 -10.366 1.00 87.31 90 SER A CA 1
ATOM 674 C C . SER A 1 90 ? 20.122 -10.838 -11.406 1.00 87.31 90 SER A C 1
ATOM 676 O O . SER A 1 90 ? 20.937 -11.652 -11.841 1.00 87.31 90 SER A O 1
ATOM 678 N N . PRO A 1 91 ? 20.186 -9.537 -11.758 1.00 86.31 91 PRO A N 1
ATOM 679 C CA . PRO A 1 91 ? 21.213 -9.014 -12.663 1.00 86.31 91 PRO A CA 1
ATOM 680 C C . PRO A 1 91 ? 22.649 -9.391 -12.272 1.00 86.31 91 PRO A C 1
ATOM 682 O O . PRO A 1 91 ? 23.463 -9.672 -13.147 1.00 86.31 91 PRO A O 1
ATOM 685 N N . SER A 1 92 ? 22.961 -9.435 -10.972 1.00 85.31 92 SER A N 1
ATOM 686 C CA . SER A 1 92 ? 24.273 -9.881 -10.486 1.00 85.31 92 SER A CA 1
ATOM 687 C C . SER A 1 92 ? 24.472 -11.383 -10.693 1.00 85.31 92 SER A C 1
ATOM 689 O O . SER A 1 92 ? 25.487 -11.791 -11.243 1.00 85.31 92 SER A O 1
ATOM 691 N N . ALA A 1 93 ? 23.470 -12.200 -10.352 1.00 86.94 93 ALA A N 1
ATOM 692 C CA . ALA A 1 93 ? 23.549 -13.652 -10.511 1.00 86.94 93 ALA A CA 1
ATOM 693 C C . ALA A 1 93 ? 23.663 -14.088 -11.984 1.00 86.94 93 ALA A C 1
ATOM 695 O O . ALA A 1 93 ? 24.328 -15.080 -12.280 1.00 86.94 93 ALA A O 1
ATOM 696 N N . ILE A 1 94 ? 23.075 -13.325 -12.914 1.00 89.38 94 ILE A N 1
ATOM 697 C CA . ILE A 1 94 ? 23.250 -13.521 -14.363 1.00 89.38 94 ILE A CA 1
ATOM 698 C C . ILE A 1 94 ? 24.727 -13.373 -14.748 1.00 89.38 94 ILE A C 1
ATOM 700 O O . ILE A 1 94 ? 25.254 -14.207 -15.482 1.00 89.38 94 ILE A O 1
ATOM 704 N N . LYS A 1 95 ? 25.406 -12.336 -14.238 1.00 86.75 95 LYS A N 1
ATOM 705 C CA . LYS A 1 95 ? 26.830 -12.098 -14.521 1.00 86.75 95 LYS A CA 1
ATOM 706 C C . LYS A 1 95 ? 27.722 -13.191 -13.930 1.00 86.75 95 LYS A C 1
ATOM 708 O O . LYS A 1 95 ? 28.674 -13.601 -14.588 1.00 86.75 95 LYS A O 1
ATOM 713 N N . ASP A 1 96 ? 27.384 -13.687 -12.743 1.00 86.00 96 ASP A N 1
ATOM 714 C CA . ASP A 1 96 ? 28.192 -14.676 -12.022 1.00 86.00 96 ASP A CA 1
ATOM 715 C C . ASP A 1 96 ? 28.076 -16.099 -12.596 1.00 86.00 96 ASP A C 1
ATOM 717 O O . ASP A 1 96 ? 29.030 -16.874 -12.518 1.00 86.00 96 ASP A O 1
ATOM 721 N N . LYS A 1 97 ? 26.926 -16.470 -13.178 1.00 84.94 97 LYS A N 1
ATOM 722 C CA . LYS A 1 97 ? 26.701 -17.837 -13.685 1.00 84.94 97 LYS A CA 1
ATOM 723 C C . LYS A 1 97 ? 27.374 -18.148 -15.018 1.00 84.94 97 LYS A C 1
ATOM 725 O O . LYS A 1 97 ? 27.706 -19.307 -15.260 1.00 84.94 97 LYS A O 1
ATOM 730 N N . GLY A 1 98 ? 27.591 -17.137 -15.855 1.00 83.62 98 GLY A N 1
ATOM 731 C CA . GLY A 1 98 ? 28.130 -17.317 -17.201 1.00 83.62 98 GLY A CA 1
ATOM 732 C C . GLY A 1 98 ? 27.088 -17.826 -18.207 1.00 83.62 98 GLY A C 1
ATOM 733 O O . GLY A 1 98 ? 26.130 -18.505 -17.855 1.00 83.62 98 GLY A O 1
ATOM 734 N N . LEU A 1 99 ? 27.278 -17.476 -19.484 1.00 87.69 99 LEU A N 1
ATOM 735 C CA . LEU A 1 99 ? 26.233 -17.552 -20.516 1.00 87.69 99 LEU A CA 1
ATOM 736 C C . LEU A 1 99 ? 25.744 -18.978 -20.801 1.00 87.69 99 LEU A C 1
ATOM 738 O O . LEU A 1 99 ? 24.566 -19.182 -21.073 1.00 87.69 99 LEU A O 1
ATOM 742 N N . ASP A 1 100 ? 26.644 -19.957 -20.732 1.00 85.31 100 ASP A N 1
ATOM 743 C CA . ASP A 1 100 ? 26.370 -21.335 -21.159 1.00 85.31 100 ASP A CA 1
ATOM 744 C C . ASP A 1 100 ? 25.376 -22.064 -20.236 1.00 85.31 100 ASP A C 1
ATOM 746 O O . ASP A 1 100 ? 24.743 -23.031 -20.652 1.00 85.31 100 ASP A O 1
ATOM 750 N N . GLY A 1 101 ? 25.227 -21.601 -18.991 1.00 83.75 101 GLY A N 1
ATOM 751 C CA . GLY A 1 101 ? 24.294 -22.163 -18.011 1.00 83.75 101 GLY A CA 1
ATOM 752 C C . GLY A 1 101 ? 22.936 -21.464 -17.960 1.00 83.75 101 GLY A C 1
ATOM 753 O O . GLY A 1 101 ? 22.110 -21.829 -17.127 1.00 83.75 101 GLY A O 1
ATOM 754 N N . LEU A 1 102 ? 22.707 -20.446 -18.795 1.00 91.62 102 LEU A N 1
ATOM 755 C CA . LEU A 1 102 ? 21.501 -19.628 -18.722 1.00 91.62 102 LEU A CA 1
ATOM 756 C C . LEU A 1 102 ? 20.383 -20.170 -19.610 1.00 91.62 102 LEU A C 1
ATOM 758 O O . LEU A 1 102 ? 20.606 -20.563 -20.758 1.00 91.62 102 LEU A O 1
ATOM 762 N N . ARG A 1 103 ? 19.168 -20.104 -19.071 1.00 91.88 103 ARG A N 1
ATOM 763 C CA . ARG A 1 103 ? 17.896 -20.308 -19.770 1.00 91.88 103 ARG A CA 1
ATOM 764 C C . ARG A 1 103 ? 17.147 -18.984 -19.797 1.00 91.88 103 ARG A C 1
ATOM 766 O O . ARG A 1 103 ? 17.066 -18.307 -18.774 1.00 91.88 103 ARG A O 1
ATOM 773 N N . ILE A 1 104 ? 16.639 -18.590 -20.953 1.00 92.75 104 ILE A N 1
ATOM 774 C CA . ILE A 1 104 ? 15.987 -17.308 -21.190 1.00 92.75 104 ILE A CA 1
ATOM 775 C C . ILE A 1 104 ? 14.580 -17.590 -21.701 1.00 92.75 104 ILE A C 1
ATOM 777 O O . ILE A 1 104 ? 14.405 -18.280 -22.702 1.00 92.75 104 ILE A O 1
ATOM 781 N N . LEU A 1 105 ? 13.586 -17.031 -21.016 1.00 91.06 105 LEU A N 1
ATOM 782 C CA . LEU A 1 105 ? 12.175 -17.185 -21.360 1.00 91.06 105 LEU A CA 1
ATOM 783 C C . LEU A 1 105 ? 11.497 -15.829 -21.392 1.00 91.06 105 LEU A C 1
ATOM 785 O O . LEU A 1 105 ? 11.829 -14.945 -20.599 1.00 91.06 105 LEU A O 1
ATOM 789 N N . THR A 1 106 ? 10.496 -15.676 -22.253 1.00 89.88 106 THR A N 1
ATOM 790 C CA . THR A 1 106 ? 9.614 -14.510 -22.187 1.00 89.88 106 THR A CA 1
ATOM 791 C C . THR A 1 106 ? 8.840 -14.498 -20.877 1.00 89.88 106 THR A C 1
ATOM 793 O O . THR A 1 106 ? 8.649 -15.524 -20.218 1.00 89.88 106 THR A O 1
ATOM 796 N N . ARG A 1 107 ? 8.384 -13.307 -20.483 1.00 85.81 107 ARG A N 1
ATOM 797 C CA . ARG A 1 107 ? 7.628 -13.151 -19.241 1.00 85.81 107 ARG A CA 1
ATOM 798 C C . ARG A 1 107 ? 6.354 -14.005 -19.237 1.00 85.81 107 ARG A C 1
ATOM 800 O O . ARG A 1 107 ? 6.070 -14.667 -18.248 1.00 85.81 107 ARG A O 1
ATOM 807 N N . GLU A 1 108 ? 5.656 -14.045 -20.366 1.00 82.19 108 GLU A N 1
ATOM 808 C CA . GLU A 1 108 ? 4.446 -14.847 -20.556 1.00 82.19 108 GLU A CA 1
ATOM 809 C C . GLU A 1 108 ? 4.713 -16.353 -20.383 1.00 82.19 108 GLU A C 1
ATOM 811 O O . GLU A 1 108 ? 3.993 -17.030 -19.649 1.00 82.19 108 GLU A O 1
ATOM 816 N N . ALA A 1 109 ? 5.787 -16.873 -20.990 1.00 83.00 109 ALA A N 1
ATOM 817 C CA . ALA A 1 109 ? 6.172 -18.276 -20.845 1.00 83.00 109 ALA A CA 1
ATOM 818 C C . ALA A 1 109 ? 6.587 -18.620 -19.403 1.00 83.00 109 ALA A C 1
ATOM 820 O O . ALA A 1 109 ? 6.294 -19.712 -18.919 1.00 83.00 109 ALA A O 1
ATOM 821 N N . ALA A 1 110 ? 7.233 -17.688 -18.702 1.00 84.44 110 ALA A N 1
ATOM 822 C CA . ALA A 1 110 ? 7.625 -17.856 -17.307 1.00 84.44 110 ALA A CA 1
ATOM 823 C C . ALA A 1 110 ? 6.418 -17.900 -16.358 1.00 84.44 110 ALA A C 1
ATOM 825 O O . ALA A 1 110 ? 6.359 -18.762 -15.479 1.00 84.44 110 ALA A O 1
ATOM 826 N N . ASP A 1 111 ? 5.436 -17.019 -16.563 1.00 83.44 111 ASP A N 1
ATOM 827 C CA . ASP A 1 111 ? 4.204 -17.001 -15.771 1.00 83.44 111 ASP A CA 1
ATOM 828 C C . ASP A 1 111 ? 3.389 -18.290 -16.007 1.00 83.44 111 ASP A C 1
ATOM 830 O O . ASP A 1 111 ? 2.922 -18.911 -15.051 1.00 83.44 111 ASP A O 1
ATOM 834 N N . ALA A 1 112 ? 3.299 -18.762 -17.259 1.00 83.69 112 ALA A N 1
ATOM 835 C CA . ALA A 1 112 ? 2.634 -20.025 -17.602 1.00 83.69 112 ALA A CA 1
ATOM 836 C C . ALA A 1 112 ? 3.281 -21.255 -16.938 1.00 83.69 112 ALA A C 1
ATOM 838 O O . ALA A 1 112 ? 2.604 -22.247 -16.671 1.00 83.69 112 ALA A O 1
ATOM 839 N N . GLN A 1 113 ? 4.585 -21.189 -16.660 1.00 83.62 113 GLN A N 1
ATOM 840 C CA . GLN A 1 113 ? 5.351 -22.267 -16.033 1.00 83.62 11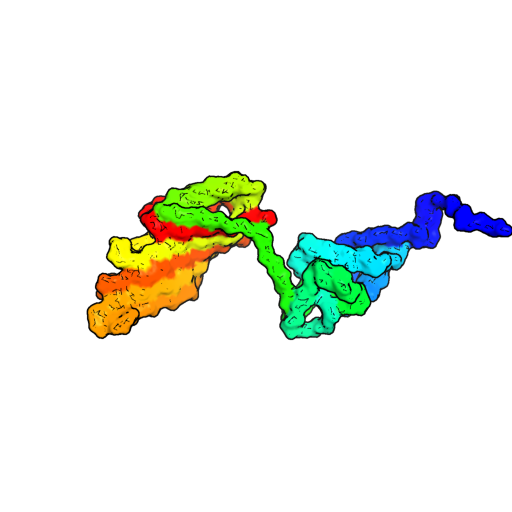3 GLN A CA 1
ATOM 841 C C . GLN A 1 113 ? 5.525 -22.097 -14.516 1.00 83.62 113 GLN A C 1
ATOM 843 O O . GLN A 1 113 ? 6.169 -22.930 -13.881 1.00 83.62 113 GLN A O 1
ATOM 848 N N . GLY A 1 114 ? 4.933 -21.057 -13.915 1.00 80.06 114 GLY A N 1
ATOM 849 C CA . GLY A 1 114 ? 4.966 -20.831 -12.468 1.00 80.06 114 GLY A CA 1
ATOM 850 C C . GLY A 1 114 ? 6.349 -20.456 -11.928 1.00 80.06 114 GLY A C 1
ATOM 851 O O . GLY A 1 114 ? 6.696 -20.845 -10.811 1.00 80.06 114 GLY A O 1
ATOM 852 N N . ILE A 1 115 ? 7.149 -19.740 -12.721 1.00 86.31 115 ILE A N 1
ATOM 853 C CA . ILE A 1 115 ? 8.467 -19.236 -12.319 1.00 86.31 115 ILE A CA 1
ATOM 854 C C . ILE A 1 115 ? 8.309 -18.111 -11.287 1.00 86.31 115 ILE A C 1
ATOM 856 O O . ILE A 1 115 ? 7.562 -17.153 -11.490 1.00 86.31 115 ILE A O 1
ATOM 860 N N . GLU A 1 116 ? 9.069 -18.179 -10.196 1.00 81.75 116 GLU A N 1
ATOM 861 C CA . GLU A 1 116 ? 9.125 -17.117 -9.195 1.00 81.75 116 GLU A CA 1
ATOM 862 C C . GLU A 1 116 ? 10.005 -15.966 -9.687 1.00 81.75 116 GLU A C 1
ATOM 864 O O . GLU A 1 116 ? 11.236 -16.049 -9.724 1.00 81.75 116 GLU A O 1
ATOM 869 N N . VAL A 1 117 ? 9.386 -14.846 -10.046 1.00 80.31 117 VAL A N 1
ATOM 870 C CA . VAL A 1 117 ? 10.125 -13.642 -10.425 1.00 80.31 117 VAL A CA 1
ATOM 871 C C . VAL A 1 117 ? 10.459 -12.841 -9.168 1.00 80.31 117 VAL A C 1
ATOM 873 O O . VAL A 1 117 ? 9.540 -12.469 -8.435 1.00 80.31 117 VAL A O 1
ATOM 876 N N . PRO A 1 118 ? 11.743 -12.523 -8.903 1.00 68.19 118 PRO A N 1
ATOM 877 C CA . PRO A 1 118 ? 12.097 -11.564 -7.874 1.00 68.19 118 PRO A CA 1
ATOM 878 C C . PRO A 1 118 ? 11.491 -10.215 -8.258 1.00 68.19 118 PRO A C 1
ATOM 880 O O . PRO A 1 118 ? 12.055 -9.480 -9.063 1.00 68.19 118 PRO A O 1
ATOM 883 N N . THR A 1 119 ? 10.338 -9.874 -7.693 1.00 59.72 119 THR A N 1
ATOM 884 C CA . THR A 1 119 ? 9.838 -8.507 -7.765 1.00 59.72 119 THR A CA 1
ATOM 885 C C . THR A 1 119 ? 10.846 -7.648 -7.030 1.00 59.72 119 THR A C 1
ATOM 887 O O . THR A 1 119 ? 11.042 -7.809 -5.818 1.00 59.72 119 THR A O 1
ATOM 890 N N . ARG A 1 120 ? 11.528 -6.759 -7.752 1.00 49.22 120 ARG A N 1
ATOM 891 C CA . ARG A 1 120 ? 12.271 -5.693 -7.104 1.00 49.22 120 ARG A CA 1
ATOM 892 C C . ARG A 1 120 ? 11.227 -4.906 -6.327 1.00 49.22 120 ARG A C 1
ATOM 894 O O . AR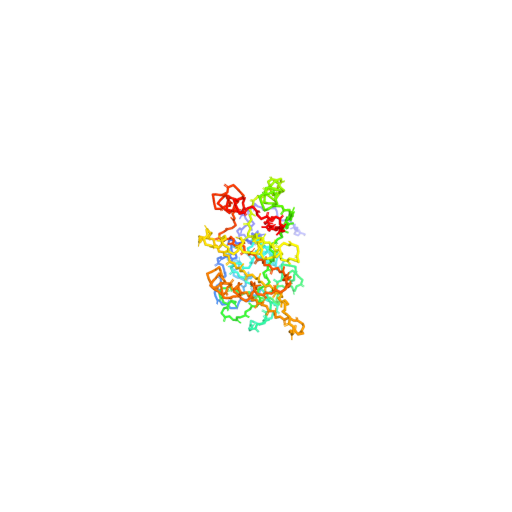G A 1 120 ? 10.355 -4.285 -6.922 1.00 49.22 120 ARG A O 1
ATOM 901 N N . ILE A 1 121 ? 11.279 -4.972 -4.998 1.00 49.44 121 ILE A N 1
ATOM 902 C CA . ILE A 1 121 ? 10.602 -3.967 -4.183 1.00 49.44 121 ILE A CA 1
ATOM 903 C C . ILE A 1 121 ? 11.208 -2.656 -4.689 1.00 49.44 121 ILE A C 1
ATOM 905 O O . ILE A 1 121 ? 12.442 -2.529 -4.626 1.00 49.44 121 ILE A O 1
ATOM 909 N N . PRO A 1 122 ? 10.419 -1.753 -5.309 1.00 53.41 122 PRO A N 1
ATOM 910 C CA . PRO A 1 122 ? 10.933 -0.472 -5.755 1.00 53.41 122 PRO A CA 1
ATOM 911 C C . PRO A 1 122 ? 11.728 0.109 -4.601 1.00 53.41 122 PRO A C 1
ATOM 913 O O . PRO A 1 122 ? 11.358 -0.075 -3.444 1.00 53.41 122 PRO A O 1
ATOM 916 N N . ASN A 1 123 ? 12.865 0.725 -4.900 1.00 56.50 123 ASN A N 1
ATOM 917 C CA . ASN A 1 123 ? 13.672 1.355 -3.874 1.00 56.50 123 ASN A CA 1
ATOM 918 C C . ASN A 1 123 ? 12.792 2.488 -3.328 1.00 56.50 123 ASN A C 1
ATOM 920 O O . ASN A 1 123 ? 12.754 3.555 -3.911 1.00 56.50 123 ASN A O 1
ATOM 924 N N . SER A 1 124 ? 11.970 2.232 -2.320 1.00 70.19 124 SER A N 1
ATOM 925 C CA . SER A 1 124 ? 10.940 3.157 -1.889 1.00 70.19 124 SER A CA 1
ATOM 926 C C . SER A 1 124 ? 11.407 3.854 -0.630 1.00 70.19 124 SER A C 1
ATOM 928 O O . SER A 1 124 ? 12.233 3.349 0.142 1.00 70.19 124 SER A O 1
ATOM 930 N N . LYS A 1 125 ? 10.969 5.094 -0.470 1.00 85.12 125 LYS A N 1
ATOM 931 C CA . LYS A 1 125 ? 11.152 5.838 0.765 1.00 85.12 125 LYS A CA 1
ATOM 932 C C . LYS A 1 125 ? 9.798 5.923 1.444 1.00 85.12 125 LYS A C 1
ATOM 934 O O . LYS A 1 125 ? 8.838 6.412 0.856 1.00 85.12 125 LYS A O 1
ATOM 939 N N . THR A 1 126 ? 9.749 5.458 2.684 1.00 90.19 126 THR A N 1
ATOM 940 C CA . THR A 1 126 ? 8.561 5.591 3.521 1.00 90.19 126 THR A CA 1
ATOM 941 C C . THR A 1 126 ? 8.693 6.837 4.377 1.00 90.19 126 THR A C 1
ATOM 943 O O . THR A 1 126 ? 9.647 6.971 5.145 1.00 90.19 126 THR A O 1
ATOM 946 N N . PHE A 1 127 ? 7.727 7.735 4.251 1.00 92.69 127 PHE A N 1
ATOM 947 C CA . PHE A 1 127 ? 7.548 8.879 5.137 1.00 92.69 127 PHE A CA 1
ATOM 948 C C . PHE A 1 127 ? 6.515 8.533 6.203 1.00 92.69 127 PHE A C 1
ATOM 950 O O . PHE A 1 127 ? 5.621 7.720 5.953 1.00 92.69 127 PHE A O 1
ATOM 957 N N . SER A 1 128 ? 6.633 9.130 7.387 1.00 95.25 128 SER A N 1
ATOM 958 C CA . SER A 1 128 ? 5.679 8.928 8.473 1.00 95.25 128 SER A CA 1
ATOM 959 C C . SER A 1 128 ? 5.376 10.228 9.210 1.00 95.25 128 SER A C 1
ATOM 961 O O . SER A 1 128 ? 6.226 11.107 9.358 1.00 95.25 128 SER A O 1
ATOM 963 N N . ALA A 1 129 ? 4.136 10.349 9.669 1.00 95.25 129 ALA A N 1
ATOM 964 C CA . ALA A 1 129 ? 3.672 11.466 1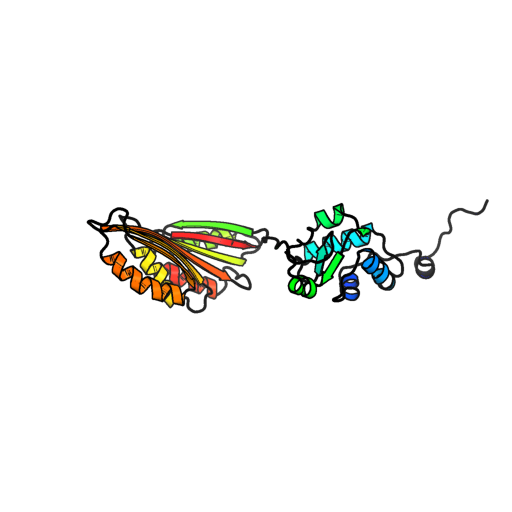0.478 1.00 95.25 129 ALA A CA 1
ATOM 965 C C . ALA A 1 129 ? 2.603 10.982 11.460 1.00 95.25 129 ALA A C 1
ATOM 967 O O . ALA A 1 129 ? 1.835 10.071 11.151 1.00 95.25 129 ALA A O 1
ATOM 968 N N . SER A 1 130 ? 2.541 11.602 12.635 1.00 94.44 130 SER A N 1
ATOM 969 C CA . SER A 1 130 ? 1.560 11.266 13.669 1.00 94.44 130 SER A CA 1
ATOM 970 C C . SER A 1 130 ? 0.954 12.524 14.282 1.00 94.44 130 SER A C 1
ATOM 972 O O . SER A 1 130 ? 1.604 13.566 14.334 1.00 94.44 130 SER A O 1
ATOM 974 N N . GLY A 1 131 ? -0.280 12.417 14.770 1.00 92.44 131 GLY A N 1
ATOM 975 C CA . GLY A 1 131 ? -1.024 13.510 15.403 1.00 92.44 131 GLY A CA 1
ATOM 976 C C . GLY A 1 131 ? -2.478 13.581 14.925 1.00 92.44 131 GLY A C 1
ATOM 977 O O . GLY A 1 131 ? -2.999 12.585 14.407 1.00 92.44 131 GLY A O 1
ATOM 978 N N . PRO A 1 132 ? -3.139 14.746 15.070 1.00 93.31 132 PRO A N 1
ATOM 979 C CA . PRO A 1 132 ? -4.473 14.969 14.525 1.00 93.31 132 PRO A CA 1
ATOM 980 C C . PRO A 1 132 ? -4.496 14.753 13.011 1.00 93.31 132 PRO A C 1
ATOM 982 O O . PRO A 1 132 ? -3.581 15.198 12.319 1.00 93.31 132 PRO A O 1
ATOM 985 N N . GLY A 1 133 ? -5.544 14.117 12.485 1.00 91.12 133 GLY A N 1
ATOM 986 C CA . GLY A 1 133 ? -5.567 13.584 11.115 1.00 91.12 133 GLY A CA 1
ATOM 987 C C . GLY A 1 133 ? -5.169 14.593 10.033 1.00 91.12 133 GLY A C 1
ATOM 988 O O . GLY A 1 133 ? -4.305 14.308 9.208 1.00 91.12 133 GLY A O 1
ATOM 989 N N . GLY A 1 134 ? -5.739 15.801 10.069 1.00 91.94 134 GLY A N 1
ATOM 990 C CA . GLY A 1 134 ? -5.383 16.858 9.115 1.00 91.94 134 GLY A CA 1
ATOM 991 C C . GLY A 1 134 ? -3.934 17.346 9.249 1.00 91.94 134 GLY A C 1
ATOM 992 O O . GLY A 1 134 ? -3.284 17.611 8.245 1.00 91.94 134 GLY A O 1
ATOM 993 N N . ALA A 1 135 ? -3.408 17.427 10.474 1.00 93.81 135 ALA A N 1
ATOM 994 C CA . ALA A 1 135 ? -2.035 17.870 10.721 1.00 93.81 135 ALA A CA 1
ATOM 995 C C . ALA A 1 135 ? -1.008 16.794 10.332 1.00 93.81 135 ALA A C 1
ATOM 997 O O . ALA A 1 135 ? 0.004 17.112 9.713 1.00 93.81 135 ALA A O 1
ATOM 998 N N . ALA A 1 136 ? -1.287 15.524 10.645 1.00 94.50 136 ALA A N 1
ATOM 999 C CA . ALA A 1 136 ? -0.450 14.395 10.252 1.00 94.50 136 ALA A CA 1
ATOM 1000 C C . ALA A 1 136 ? -0.375 14.273 8.724 1.00 94.50 136 ALA A C 1
ATOM 1002 O O . ALA A 1 136 ? 0.714 14.126 8.173 1.00 94.50 136 ALA A O 1
ATOM 1003 N N . MET A 1 137 ? -1.510 14.412 8.032 1.00 93.81 137 MET A N 1
ATOM 1004 C CA . MET A 1 137 ? -1.523 14.376 6.573 1.00 93.81 137 MET A CA 1
ATOM 1005 C C . MET A 1 137 ? -0.799 15.570 5.948 1.00 93.81 137 MET A C 1
ATOM 1007 O O . MET A 1 137 ? -0.035 15.372 5.008 1.00 93.81 137 MET A O 1
ATOM 1011 N N . GLN A 1 138 ? -0.978 16.784 6.480 1.00 93.06 138 GLN A N 1
ATOM 1012 C CA . GLN A 1 138 ? -0.242 17.952 5.992 1.00 93.06 138 GLN A CA 1
ATOM 1013 C C . GLN A 1 138 ? 1.270 17.777 6.181 1.00 93.06 138 GLN A C 1
ATOM 1015 O O . GLN A 1 138 ? 2.019 17.963 5.233 1.00 93.06 138 GLN A O 1
ATOM 1020 N N . SER A 1 139 ? 1.714 17.320 7.356 1.00 93.81 139 SER A N 1
ATOM 1021 C CA . SER A 1 139 ? 3.135 17.046 7.605 1.00 93.81 139 SER A CA 1
ATOM 1022 C C . SER A 1 139 ? 3.702 15.996 6.647 1.00 93.81 139 SER A C 1
ATOM 1024 O O . SER A 1 139 ? 4.844 16.111 6.211 1.00 93.81 139 SER A O 1
ATOM 1026 N N . LEU A 1 140 ? 2.913 14.977 6.302 1.00 93.25 140 LEU A N 1
ATOM 1027 C CA . LEU A 1 140 ? 3.306 13.959 5.334 1.00 93.25 140 LEU A CA 1
ATOM 1028 C C . LEU A 1 140 ? 3.416 14.536 3.913 1.00 93.25 140 LEU A C 1
ATOM 1030 O O . LEU A 1 140 ? 4.382 14.230 3.220 1.00 93.25 140 LEU A O 1
ATOM 1034 N N . ILE A 1 141 ? 2.486 15.403 3.502 1.00 92.00 141 ILE A N 1
ATOM 1035 C CA . ILE A 1 141 ? 2.555 16.133 2.225 1.00 92.00 141 ILE A CA 1
ATOM 1036 C C . ILE A 1 141 ? 3.812 17.008 2.178 1.00 92.00 141 ILE A C 1
ATOM 1038 O O . ILE A 1 141 ? 4.555 16.934 1.201 1.00 92.00 141 ILE A O 1
ATOM 1042 N N . ASP A 1 142 ? 4.087 17.770 3.239 1.00 91.75 142 ASP A N 1
ATOM 1043 C CA . ASP A 1 142 ? 5.250 18.659 3.320 1.00 91.75 142 ASP A CA 1
ATOM 1044 C C . ASP A 1 142 ? 6.558 17.856 3.172 1.00 91.75 142 ASP A C 1
ATOM 1046 O O . ASP A 1 142 ? 7.387 18.166 2.319 1.00 91.75 142 ASP A O 1
ATOM 1050 N N . GLN A 1 143 ? 6.697 16.740 3.902 1.00 90.31 143 GLN A N 1
ATOM 1051 C CA . GLN A 1 143 ? 7.875 15.862 3.818 1.00 90.31 143 GLN A CA 1
ATOM 1052 C C . GLN A 1 143 ? 8.091 15.240 2.426 1.00 90.31 143 GLN A C 1
ATOM 1054 O O . GLN A 1 143 ? 9.234 15.011 2.025 1.00 90.31 143 GLN A O 1
ATOM 1059 N N . ILE A 1 144 ? 7.010 14.913 1.710 1.00 90.50 144 ILE A N 1
ATOM 1060 C CA . ILE A 1 144 ? 7.083 14.338 0.357 1.00 90.50 144 ILE A CA 1
ATOM 1061 C C . ILE A 1 144 ? 7.364 15.426 -0.679 1.00 90.50 144 ILE A C 1
ATOM 1063 O O . ILE A 1 144 ? 8.055 15.156 -1.657 1.00 90.50 144 ILE A O 1
ATOM 1067 N N . SER A 1 145 ? 6.869 16.647 -0.462 1.00 87.81 145 SER A N 1
ATOM 1068 C CA . SER A 1 145 ? 7.090 17.778 -1.369 1.00 87.81 145 SER A CA 1
ATOM 1069 C C . SER A 1 145 ? 8.568 18.161 -1.493 1.00 87.81 145 SER A C 1
ATOM 1071 O O . SER A 1 145 ? 9.001 18.596 -2.557 1.00 87.81 145 SER A O 1
ATOM 1073 N N . ASP A 1 146 ? 9.358 17.896 -0.448 1.00 80.75 146 ASP A N 1
ATOM 1074 C CA . ASP A 1 146 ? 10.815 18.067 -0.440 1.00 80.75 146 ASP A CA 1
ATOM 1075 C C . ASP A 1 146 ? 11.568 16.963 -1.219 1.00 80.75 146 ASP A C 1
ATOM 1077 O O . ASP A 1 146 ? 12.800 16.982 -1.315 1.00 80.75 146 ASP A O 1
ATOM 1081 N N . PHE A 1 147 ? 10.863 15.959 -1.752 1.00 82.12 147 PHE A N 1
ATOM 1082 C CA . PHE A 1 147 ? 11.445 14.832 -2.478 1.00 82.12 147 PHE A CA 1
ATOM 1083 C C . PHE A 1 147 ? 11.414 15.043 -3.998 1.00 82.12 147 PHE A C 1
ATOM 1085 O O . PHE A 1 147 ? 10.493 15.637 -4.547 1.00 82.12 147 PHE A O 1
ATOM 1092 N N . SER A 1 148 ? 12.415 14.511 -4.709 1.00 76.75 148 SER A N 1
ATOM 1093 C CA . SER A 1 148 ? 12.580 14.735 -6.156 1.00 76.75 148 SER A CA 1
ATOM 1094 C C . SER A 1 148 ? 11.453 14.158 -7.016 1.00 76.75 148 SER A C 1
ATOM 1096 O O . SER A 1 148 ? 11.218 14.644 -8.118 1.00 76.75 148 SER A O 1
ATOM 1098 N N . VAL A 1 149 ? 10.786 13.108 -6.532 1.00 80.12 149 VAL A N 1
ATOM 1099 C CA . VAL A 1 149 ? 9.651 12.461 -7.199 1.00 80.12 149 VAL A CA 1
ATOM 1100 C C . VAL A 1 149 ? 8.517 12.346 -6.180 1.00 80.12 149 VAL A C 1
ATOM 1102 O O . VAL A 1 149 ? 8.531 11.419 -5.376 1.00 80.12 149 VAL A O 1
ATOM 1105 N N . PRO A 1 150 ? 7.541 13.267 -6.160 1.00 84.50 150 PRO A N 1
ATOM 1106 C CA . PRO A 1 150 ? 6.500 13.296 -5.136 1.00 84.50 150 PRO A CA 1
ATOM 1107 C C . PRO A 1 150 ? 5.301 12.397 -5.495 1.00 84.50 150 PRO A C 1
ATOM 1109 O O . PRO A 1 150 ? 4.147 12.771 -5.297 1.00 84.50 150 PRO A O 1
ATOM 1112 N N . THR A 1 151 ? 5.560 11.198 -6.033 1.00 88.25 151 THR A N 1
ATOM 1113 C CA . THR A 1 151 ? 4.510 10.232 -6.398 1.00 88.25 151 THR A CA 1
ATOM 1114 C C . THR A 1 151 ? 4.388 9.118 -5.365 1.00 88.25 151 THR A C 1
ATOM 1116 O O . THR A 1 151 ? 5.353 8.398 -5.102 1.00 88.25 151 THR A O 1
ATOM 1119 N N . VAL A 1 152 ? 3.188 8.931 -4.826 1.00 90.00 152 VAL A N 1
ATOM 1120 C CA . VAL A 1 152 ? 2.857 7.961 -3.782 1.00 90.00 152 VAL A CA 1
ATOM 1121 C C . VAL A 1 152 ? 2.200 6.727 -4.399 1.00 90.00 152 VAL A C 1
ATOM 1123 O O . VAL A 1 152 ? 1.208 6.840 -5.120 1.00 90.00 152 VAL A O 1
ATOM 1126 N N . SER A 1 153 ? 2.724 5.538 -4.099 1.00 90.62 153 SER A N 1
ATOM 1127 C CA . SER A 1 153 ? 2.134 4.250 -4.510 1.00 90.62 153 SER A CA 1
ATOM 1128 C C . SER A 1 153 ? 1.205 3.669 -3.447 1.00 90.62 153 SER A C 1
ATOM 1130 O O . SER A 1 153 ? 0.164 3.095 -3.766 1.00 90.62 153 SER A O 1
ATOM 1132 N N . THR A 1 154 ? 1.565 3.851 -2.178 1.00 92.94 154 THR A N 1
ATOM 1133 C CA . THR A 1 154 ? 0.827 3.317 -1.034 1.00 92.94 154 THR A CA 1
ATOM 1134 C C . THR A 1 154 ? 0.765 4.365 0.061 1.00 92.94 154 THR A C 1
ATOM 1136 O O . THR A 1 154 ? 1.785 4.955 0.407 1.00 92.94 154 THR A O 1
ATOM 1139 N N . MET A 1 155 ? -0.406 4.562 0.660 1.00 95.38 155 MET A N 1
ATOM 1140 C CA . MET A 1 155 ? -0.554 5.363 1.875 1.00 95.38 155 MET A CA 1
ATOM 1141 C C . MET A 1 155 ? -1.291 4.555 2.937 1.00 95.38 155 MET A C 1
ATOM 1143 O O . MET A 1 155 ? -2.223 3.818 2.624 1.00 95.38 155 MET A O 1
ATOM 1147 N N . THR A 1 156 ? -0.900 4.688 4.201 1.00 96.56 156 THR A N 1
ATOM 1148 C CA . THR A 1 156 ? -1.632 4.100 5.322 1.00 96.56 156 THR A CA 1
ATOM 1149 C C . THR A 1 156 ? -2.128 5.171 6.277 1.00 96.56 156 THR A C 1
ATOM 1151 O O . THR A 1 156 ? -1.453 6.171 6.507 1.00 96.56 156 THR A O 1
ATOM 1154 N N . LEU A 1 157 ? -3.315 4.946 6.833 1.00 96.75 157 LEU A N 1
ATOM 1155 C CA . LEU A 1 157 ? -3.878 5.702 7.943 1.00 96.75 157 LEU A CA 1
ATOM 1156 C C . LEU A 1 157 ? -4.213 4.709 9.046 1.00 96.75 157 LEU A C 1
ATOM 1158 O O . LEU A 1 157 ? -5.107 3.879 8.891 1.00 96.75 157 LEU A O 1
ATOM 1162 N N . LYS A 1 158 ? -3.489 4.799 10.155 1.00 96.94 158 LYS A N 1
ATOM 1163 C CA . LYS A 1 158 ? -3.698 3.999 11.354 1.00 96.94 158 LYS A CA 1
ATOM 1164 C C . LYS A 1 158 ? -4.332 4.856 12.441 1.00 96.94 158 LYS A C 1
ATOM 1166 O O . LYS A 1 158 ? -3.833 5.936 12.751 1.00 96.94 158 LYS A O 1
ATOM 1171 N N . VAL A 1 159 ? -5.404 4.345 13.027 1.00 95.88 159 VAL A N 1
ATOM 1172 C CA . VAL A 1 159 ? -6.081 4.894 14.207 1.00 95.88 159 VAL A CA 1
ATOM 1173 C C . VAL A 1 159 ? -6.114 3.840 15.300 1.00 95.88 159 VAL A C 1
ATOM 1175 O O . VAL A 1 159 ? -6.226 2.645 15.015 1.00 95.88 159 VAL A O 1
ATOM 1178 N N . SER A 1 160 ? -6.023 4.277 16.550 1.00 92.19 160 SER A N 1
ATOM 1179 C CA . SER A 1 160 ? -6.098 3.403 17.718 1.00 92.19 160 SER A CA 1
ATOM 1180 C C . SER A 1 160 ? -7.318 3.720 18.572 1.00 92.19 160 SER A C 1
ATOM 1182 O O . SER A 1 160 ? -7.731 4.871 18.675 1.00 92.19 160 SER A O 1
ATOM 1184 N N . ALA A 1 161 ? -7.858 2.687 19.206 1.00 90.38 161 ALA A N 1
ATOM 1185 C CA . ALA A 1 161 ? -8.743 2.814 20.350 1.00 90.38 161 ALA A CA 1
ATOM 1186 C C . ALA A 1 161 ? -7.954 2.542 21.628 1.00 90.38 161 ALA A C 1
ATOM 1188 O O . ALA A 1 161 ? -7.153 1.603 21.687 1.00 90.38 161 ALA A O 1
ATOM 1189 N N . ASP A 1 162 ? -8.233 3.334 22.652 1.00 87.12 162 ASP A N 1
ATOM 1190 C CA . ASP A 1 162 ? -7.764 3.129 24.016 1.00 87.12 162 ASP A CA 1
ATOM 1191 C C . ASP A 1 162 ? -8.881 3.457 25.020 1.00 87.12 162 ASP A C 1
ATOM 1193 O O . ASP A 1 162 ? -9.979 3.883 24.653 1.00 87.12 162 ASP A O 1
ATOM 1197 N N . GLU A 1 163 ? -8.606 3.258 26.309 1.00 81.00 163 GLU A N 1
ATOM 1198 C CA . GLU A 1 163 ? -9.585 3.477 27.380 1.00 81.00 163 GLU A CA 1
ATOM 1199 C C . GLU A 1 163 ? -10.039 4.946 27.493 1.00 81.00 163 GLU A C 1
ATOM 1201 O O . GLU A 1 163 ? -11.149 5.206 27.951 1.00 81.00 163 GLU A O 1
ATOM 1206 N N . ALA A 1 164 ? -9.222 5.908 27.049 1.00 80.94 164 ALA A N 1
ATOM 1207 C CA . ALA A 1 164 ? -9.530 7.335 27.143 1.00 80.94 164 ALA A CA 1
ATOM 1208 C C . ALA A 1 164 ? -10.352 7.849 25.948 1.00 80.94 164 ALA A C 1
ATOM 1210 O O . ALA A 1 164 ? -11.223 8.705 26.106 1.00 80.94 164 ALA A O 1
ATOM 1211 N N . SER A 1 165 ? -10.063 7.349 24.749 1.00 79.00 165 SER A N 1
ATOM 1212 C CA . SER A 1 165 ? -10.641 7.800 23.477 1.00 79.00 165 SER A CA 1
ATOM 1213 C C . SER A 1 165 ? -11.760 6.892 22.956 1.00 79.00 165 SER A C 1
ATOM 1215 O O . SER A 1 165 ? -12.549 7.309 22.099 1.00 79.00 165 SER A O 1
ATOM 1217 N N . GLY A 1 166 ? -11.869 5.672 23.491 1.00 87.38 166 GLY A N 1
ATOM 1218 C CA . GLY A 1 166 ? -12.816 4.663 23.032 1.00 87.38 166 GLY A CA 1
ATOM 1219 C C . GLY A 1 166 ? -12.627 4.351 21.547 1.00 87.38 166 GLY A C 1
ATOM 1220 O O . GLY A 1 166 ? -11.521 4.392 21.016 1.00 87.38 166 GLY A O 1
ATOM 1221 N N . THR A 1 167 ? -13.719 4.060 20.841 1.00 92.62 167 THR A N 1
ATOM 1222 C CA . THR A 1 167 ? -13.696 3.754 19.399 1.00 92.62 167 THR A CA 1
ATOM 1223 C C . THR A 1 167 ? -13.903 4.978 18.509 1.00 92.62 167 THR A C 1
ATOM 1225 O O . THR A 1 167 ? -14.126 4.807 17.316 1.00 92.62 167 THR A O 1
ATOM 1228 N N . SER A 1 168 ? -13.861 6.206 19.041 1.00 92.31 168 SER A N 1
ATOM 1229 C CA . SER A 1 168 ? -14.272 7.407 18.295 1.00 92.31 168 SER A CA 1
ATOM 1230 C C . SER A 1 168 ? -13.476 7.604 17.000 1.00 92.31 168 SER A C 1
ATOM 1232 O O . SER A 1 168 ? -14.067 7.784 15.938 1.00 92.31 168 SER A O 1
ATOM 1234 N N . ASP A 1 169 ? -12.144 7.536 17.064 1.00 93.88 169 ASP A N 1
ATOM 1235 C CA . ASP A 1 169 ? -11.292 7.708 15.879 1.00 93.88 169 ASP A CA 1
ATOM 1236 C C . ASP A 1 169 ? -11.428 6.528 14.902 1.00 93.88 169 ASP A C 1
ATOM 1238 O O . ASP A 1 169 ? -11.399 6.720 13.686 1.00 93.88 169 ASP A O 1
ATOM 1242 N N . ILE A 1 170 ? -11.664 5.313 15.413 1.00 94.88 170 ILE A N 1
ATOM 1243 C CA . ILE A 1 170 ? -11.976 4.148 14.576 1.00 94.88 170 ILE A CA 1
ATOM 1244 C C . ILE A 1 170 ? -13.292 4.371 13.828 1.00 94.88 170 ILE A C 1
ATOM 1246 O O . ILE A 1 170 ? -13.347 4.202 12.614 1.00 94.88 170 ILE A O 1
ATOM 1250 N N . ASP A 1 171 ? -14.347 4.789 14.524 1.00 94.31 171 ASP A N 1
ATOM 1251 C CA . ASP A 1 171 ? -15.662 5.028 13.935 1.00 94.31 171 ASP A CA 1
ATOM 1252 C C . ASP A 1 171 ? -15.603 6.084 12.827 1.00 94.31 171 ASP A C 1
ATOM 1254 O O . ASP A 1 171 ? -16.215 5.911 11.771 1.00 94.31 171 ASP A O 1
ATOM 1258 N N . LEU A 1 172 ? -14.838 7.154 13.048 1.00 95.06 172 LEU A N 1
ATOM 1259 C CA . LEU A 1 172 ? -14.599 8.208 12.066 1.00 95.06 172 LEU A CA 1
ATOM 1260 C C . LEU A 1 172 ? -13.794 7.691 10.863 1.00 95.06 172 LEU A C 1
ATOM 1262 O O . LEU A 1 172 ? -14.167 7.952 9.716 1.00 95.06 172 LEU A O 1
ATOM 1266 N N . ALA A 1 173 ? -12.740 6.900 11.090 1.00 94.88 173 ALA A N 1
ATOM 1267 C CA . ALA A 1 173 ? -11.972 6.281 10.011 1.00 94.88 173 ALA A CA 1
ATOM 1268 C C . ALA A 1 173 ? -12.835 5.321 9.173 1.00 94.88 173 ALA A C 1
ATOM 1270 O O . ALA A 1 173 ? -12.778 5.360 7.944 1.00 94.88 173 ALA A O 1
ATOM 1271 N N . ILE A 1 174 ? -13.703 4.521 9.799 1.00 95.06 174 ILE A N 1
ATOM 1272 C CA . ILE A 1 174 ? -14.634 3.636 9.085 1.00 95.06 174 ILE A CA 1
ATOM 1273 C C . ILE A 1 174 ? -15.734 4.424 8.361 1.00 95.06 174 ILE A C 1
ATOM 1275 O O . ILE A 1 174 ? -16.143 4.040 7.263 1.00 95.06 174 ILE A O 1
ATOM 1279 N N . ALA A 1 175 ? -16.193 5.554 8.902 1.00 93.62 175 ALA A N 1
ATOM 1280 C CA . ALA A 1 175 ? -17.131 6.435 8.204 1.00 93.62 175 ALA A CA 1
ATOM 1281 C C . ALA A 1 175 ? -16.517 7.028 6.921 1.00 93.62 175 ALA A C 1
ATOM 1283 O O . ALA A 1 175 ? -17.204 7.133 5.900 1.00 93.62 175 ALA A O 1
ATOM 1284 N N . SER A 1 176 ? -15.212 7.330 6.936 1.00 94.50 176 SER A N 1
ATOM 1285 C CA . SER A 1 176 ? -14.469 7.843 5.772 1.00 94.50 176 SER A CA 1
ATOM 1286 C C . SER A 1 176 ? -14.545 6.925 4.550 1.00 94.50 176 SER A C 1
ATOM 1288 O O . SER A 1 176 ? -14.584 7.399 3.414 1.00 94.50 176 SER A O 1
ATOM 1290 N N . LEU A 1 177 ? -14.663 5.612 4.775 1.00 94.31 177 LEU A N 1
ATOM 1291 C CA . LEU A 1 177 ? -14.801 4.612 3.719 1.00 94.31 177 LEU A CA 1
ATOM 1292 C C . LEU A 1 177 ? -16.038 4.883 2.850 1.00 94.31 177 LEU A C 1
ATOM 1294 O O . LEU A 1 177 ? -16.015 4.630 1.650 1.00 94.31 177 LEU A O 1
ATOM 1298 N N . GLY A 1 178 ? -17.112 5.443 3.415 1.00 91.50 178 GLY A N 1
ATOM 1299 C CA . GLY A 1 178 ? -18.301 5.834 2.652 1.00 91.50 178 GLY A CA 1
ATOM 1300 C C . GLY A 1 178 ? -18.093 7.083 1.788 1.00 91.50 178 GLY A C 1
ATOM 1301 O O . GLY A 1 178 ? -18.798 7.254 0.798 1.00 91.50 178 GLY A O 1
ATOM 1302 N N . MET A 1 179 ? -17.119 7.929 2.137 1.00 93.00 179 MET A N 1
ATOM 1303 C CA . MET A 1 179 ? -16.786 9.185 1.448 1.00 93.00 179 MET A CA 1
ATOM 1304 C C . MET A 1 179 ? -15.699 8.999 0.375 1.00 93.00 179 MET A C 1
ATOM 1306 O O . MET A 1 179 ? -15.596 9.799 -0.554 1.00 93.00 179 MET A O 1
ATOM 1310 N N . LEU A 1 180 ? -14.903 7.931 0.482 1.00 92.88 180 LEU A N 1
ATOM 1311 C CA . LEU A 1 180 ? -13.764 7.619 -0.388 1.00 92.88 180 LEU A CA 1
ATOM 1312 C C . LEU A 1 180 ? -14.066 6.443 -1.331 1.00 92.88 180 LEU A C 1
ATOM 1314 O O . LEU A 1 180 ? -13.231 5.575 -1.556 1.00 92.88 180 LEU A O 1
ATOM 1318 N N . GLN A 1 181 ? -15.272 6.413 -1.905 1.00 89.25 181 GLN A N 1
ATOM 1319 C CA . GLN A 1 181 ? -15.766 5.272 -2.696 1.00 89.25 181 GLN A CA 1
ATOM 1320 C C . GLN A 1 181 ? -14.960 4.987 -3.966 1.00 89.25 181 GLN A C 1
ATOM 1322 O O . GLN A 1 181 ? -14.946 3.853 -4.433 1.00 89.25 181 GLN A O 1
ATOM 1327 N N . LYS A 1 182 ? -14.307 6.014 -4.523 1.00 88.50 182 LYS A N 1
ATOM 1328 C CA . LYS A 1 182 ? -13.486 5.910 -5.737 1.00 88.50 182 LYS A CA 1
ATOM 1329 C C . LYS A 1 182 ? -12.068 5.398 -5.469 1.00 88.50 182 LYS A C 1
ATOM 1331 O O . LYS A 1 182 ? -11.347 5.127 -6.419 1.00 88.50 182 LYS A O 1
ATOM 1336 N N . GLN A 1 183 ? -11.666 5.311 -4.203 1.00 90.56 183 GLN A N 1
ATOM 1337 C CA . GLN A 1 183 ? -10.317 4.923 -3.811 1.00 90.56 183 GLN A CA 1
ATOM 1338 C C . GLN A 1 183 ? -10.232 3.411 -3.606 1.00 90.56 183 GLN A C 1
ATOM 1340 O O . GLN A 1 183 ? -11.162 2.795 -3.079 1.00 90.56 183 GLN A O 1
ATOM 1345 N N . ASN A 1 184 ? -9.097 2.822 -3.980 1.00 92.38 184 ASN A N 1
ATOM 1346 C CA . ASN A 1 184 ? -8.807 1.426 -3.678 1.00 92.38 184 ASN A CA 1
ATOM 1347 C C . ASN A 1 184 ? -8.262 1.322 -2.247 1.00 92.38 184 ASN A C 1
ATOM 1349 O O . ASN A 1 184 ? -7.130 1.736 -1.982 1.00 92.38 184 ASN A O 1
ATOM 1353 N N . ILE A 1 185 ? -9.095 0.830 -1.324 1.00 95.62 185 ILE A N 1
ATOM 1354 C CA . ILE A 1 185 ? -8.788 0.776 0.109 1.00 95.62 185 ILE A CA 1
ATOM 1355 C C . ILE A 1 185 ? -8.961 -0.651 0.627 1.00 95.62 185 ILE A C 1
ATOM 1357 O O . ILE A 1 185 ? -10.057 -1.213 0.556 1.00 95.62 185 ILE A O 1
ATOM 1361 N N . SER A 1 186 ? -7.901 -1.188 1.228 1.00 95.62 186 SER A N 1
ATOM 1362 C CA . SER A 1 186 ? -7.952 -2.376 2.084 1.00 95.62 186 SER A CA 1
ATOM 1363 C C . SER A 1 186 ? -7.918 -1.945 3.545 1.00 95.62 186 SER A C 1
ATOM 1365 O O . SER A 1 186 ? -7.160 -1.051 3.919 1.00 95.62 186 SER A O 1
ATOM 1367 N N . VAL A 1 187 ? -8.711 -2.589 4.393 1.00 96.44 187 VAL A N 1
ATOM 1368 C CA . VAL A 1 187 ? -8.795 -2.279 5.822 1.00 96.44 187 VAL A CA 1
ATOM 1369 C C . VAL A 1 187 ? -8.350 -3.488 6.621 1.00 96.44 187 VAL A C 1
ATOM 1371 O O . VAL A 1 187 ? -8.805 -4.600 6.369 1.00 96.44 187 VAL A O 1
ATOM 1374 N N . ARG A 1 188 ? -7.483 -3.268 7.610 1.00 95.75 188 ARG A N 1
ATOM 1375 C CA . ARG A 1 188 ? -7.094 -4.266 8.609 1.00 95.75 188 ARG A CA 1
ATOM 1376 C C . ARG A 1 188 ? -7.439 -3.750 9.994 1.00 95.75 188 ARG A C 1
ATOM 1378 O O . ARG A 1 188 ? -7.081 -2.627 10.335 1.00 95.75 188 ARG A O 1
ATOM 1385 N N . ALA A 1 189 ? -8.066 -4.585 10.810 1.00 95.00 189 ALA A N 1
ATOM 1386 C CA . ALA A 1 189 ? -8.404 -4.241 12.183 1.00 95.00 189 ALA A CA 1
ATOM 1387 C C . ALA A 1 189 ? -8.005 -5.331 13.167 1.00 95.00 189 ALA A C 1
ATOM 1389 O O . ALA A 1 189 ? -8.020 -6.524 12.855 1.00 95.00 189 ALA A O 1
ATOM 1390 N N . THR A 1 190 ? -7.659 -4.915 14.379 1.00 95.19 190 THR A N 1
ATOM 1391 C CA . THR A 1 190 ? -7.528 -5.782 15.551 1.00 95.19 190 THR A CA 1
ATOM 1392 C C . THR A 1 190 ? -8.011 -4.996 16.761 1.00 95.19 190 THR A C 1
ATOM 1394 O O . THR A 1 190 ? -7.321 -4.098 17.233 1.00 95.19 190 THR A O 1
ATOM 1397 N N . ILE A 1 191 ? -9.216 -5.309 17.234 1.00 94.25 191 ILE A N 1
ATOM 1398 C CA . ILE A 1 191 ? -9.896 -4.603 18.322 1.00 94.25 191 ILE A CA 1
ATOM 1399 C C . ILE A 1 191 ? -10.277 -5.617 19.392 1.00 94.2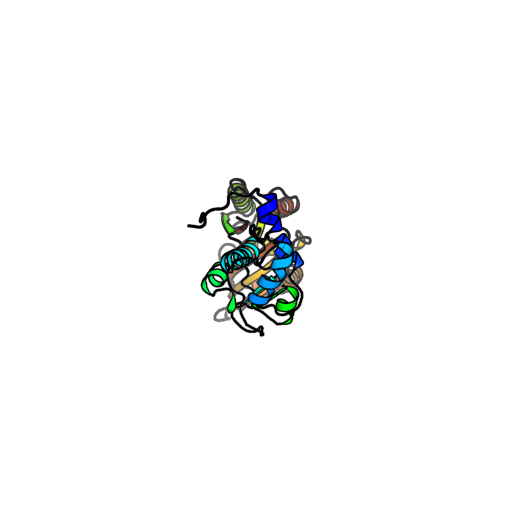5 191 ILE A C 1
ATOM 1401 O O . ILE A 1 191 ? -10.904 -6.631 19.099 1.00 94.25 191 ILE A O 1
ATOM 1405 N N . ARG A 1 192 ? -9.922 -5.340 20.641 1.00 93.69 192 ARG A N 1
ATOM 1406 C CA . ARG A 1 192 ? -10.320 -6.117 21.810 1.00 93.69 192 ARG A CA 1
ATOM 1407 C C . ARG A 1 192 ? -11.307 -5.315 22.645 1.00 93.69 192 ARG A C 1
ATOM 1409 O O . ARG A 1 192 ? -11.050 -4.161 22.975 1.00 93.69 192 ARG A O 1
ATOM 1416 N N . ALA A 1 193 ? -12.413 -5.954 22.998 1.00 93.88 193 ALA A N 1
ATOM 1417 C CA . ALA A 1 193 ? -13.434 -5.422 23.884 1.00 93.88 193 ALA A CA 1
ATOM 1418 C C . ALA A 1 193 ? -13.530 -6.268 25.150 1.00 93.88 193 ALA A C 1
ATOM 1420 O O . ALA A 1 193 ? -13.680 -7.487 25.085 1.00 93.88 193 ALA A O 1
ATOM 1421 N N . GLU A 1 194 ? -13.467 -5.624 26.305 1.00 93.56 194 GLU A N 1
ATOM 1422 C CA . GLU A 1 194 ? -13.651 -6.276 27.596 1.00 93.56 194 GLU A CA 1
ATOM 1423 C C . GLU A 1 194 ? -15.086 -6.094 28.079 1.00 93.56 194 GLU A C 1
ATOM 1425 O O . GLU A 1 194 ? -15.661 -5.011 27.965 1.00 93.56 194 GLU A O 1
ATOM 1430 N N . TYR A 1 195 ? -15.653 -7.155 28.648 1.00 92.88 195 TYR A N 1
ATOM 1431 C CA . TYR A 1 195 ? -16.990 -7.143 29.230 1.00 92.88 195 TYR A CA 1
ATOM 1432 C C . TYR A 1 195 ? -16.935 -7.709 30.638 1.00 92.88 195 TYR A C 1
ATOM 1434 O O . TYR A 1 195 ? -16.155 -8.618 30.941 1.00 92.88 195 TYR A O 1
ATOM 1442 N N . LYS A 1 196 ? -17.824 -7.217 31.500 1.00 92.31 196 LYS A N 1
ATOM 1443 C CA . LYS A 1 196 ? -17.972 -7.753 32.850 1.00 92.31 196 LYS A CA 1
ATOM 1444 C C . LYS A 1 196 ? -18.298 -9.248 32.790 1.00 92.31 196 LYS A C 1
ATOM 1446 O O . LYS A 1 196 ? -19.273 -9.649 32.163 1.00 92.31 196 LYS A O 1
ATOM 1451 N N . GLY A 1 197 ? -17.497 -10.057 33.481 1.00 90.75 197 GLY A N 1
ATOM 1452 C CA . GLY A 1 197 ? -17.687 -11.508 33.557 1.00 90.75 197 GLY A CA 1
ATOM 1453 C C . GLY A 1 197 ? -17.138 -12.299 32.364 1.00 90.75 197 GLY A C 1
ATOM 1454 O O . GLY A 1 197 ? -17.221 -13.522 32.387 1.00 90.75 197 GLY A O 1
ATOM 1455 N N . VAL A 1 198 ? -16.540 -11.642 31.361 1.00 90.69 198 VAL A N 1
ATOM 1456 C CA . VAL A 1 198 ? -15.861 -12.307 30.236 1.00 90.69 198 VAL A CA 1
ATOM 1457 C C . VAL A 1 198 ? -14.351 -12.194 30.430 1.00 90.69 198 VAL A C 1
ATOM 1459 O O . VAL A 1 198 ? -13.754 -11.147 30.179 1.00 90.69 198 VAL A O 1
ATOM 1462 N N . ALA A 1 199 ? -13.721 -13.274 30.891 1.00 87.62 199 ALA A N 1
ATOM 1463 C CA . ALA A 1 199 ? -12.275 -13.309 31.089 1.00 87.62 199 ALA A CA 1
ATOM 1464 C C . ALA A 1 199 ? -11.535 -13.157 29.746 1.00 87.62 199 ALA A C 1
ATOM 1466 O O . ALA A 1 199 ? -11.789 -13.906 28.808 1.00 87.62 199 ALA A O 1
ATOM 1467 N N . GLY A 1 200 ? -10.622 -12.184 29.657 1.00 82.38 200 GLY A N 1
ATOM 1468 C CA . GLY A 1 200 ? -9.820 -11.917 28.453 1.00 82.38 200 GLY A CA 1
ATOM 1469 C C . GLY A 1 200 ? -10.523 -11.117 27.346 1.00 82.38 200 GLY A C 1
ATOM 1470 O O . GLY A 1 200 ? -9.858 -10.696 26.398 1.00 82.38 200 GLY A O 1
ATOM 1471 N N . GLY A 1 201 ? -11.827 -10.855 27.479 1.00 90.94 201 GLY A N 1
ATOM 1472 C CA . GLY A 1 201 ? -12.613 -10.098 26.503 1.00 90.94 201 GLY A CA 1
ATOM 1473 C C . GLY A 1 201 ? -12.885 -10.841 25.187 1.00 90.94 201 GLY A C 1
ATOM 1474 O O . GLY A 1 201 ? -12.684 -12.047 25.067 1.00 90.94 201 GLY A O 1
ATOM 1475 N N . ILE A 1 202 ? -13.374 -10.101 24.191 1.00 93.12 202 ILE A N 1
ATOM 1476 C CA . ILE A 1 202 ? -13.668 -10.562 22.829 1.00 93.12 202 ILE A CA 1
ATOM 1477 C C . ILE A 1 202 ? -12.765 -9.805 21.855 1.00 93.12 202 ILE A C 1
ATOM 1479 O O . ILE A 1 202 ? -12.644 -8.583 21.940 1.00 93.12 202 ILE A O 1
ATOM 1483 N N . GLN A 1 203 ? -12.145 -10.522 20.918 1.00 93.94 203 GLN A N 1
ATOM 1484 C CA . GLN A 1 203 ? -11.287 -9.940 19.888 1.00 93.94 203 GLN A CA 1
ATOM 1485 C C . GLN A 1 203 ? -11.966 -9.984 18.517 1.00 93.94 203 GLN A C 1
ATOM 1487 O O . GLN A 1 203 ? -12.341 -11.046 18.027 1.00 93.94 203 GLN A O 1
ATOM 1492 N N . PHE A 1 204 ? -12.063 -8.820 17.885 1.00 93.00 204 PHE A N 1
ATOM 1493 C CA . PHE A 1 204 ? -12.484 -8.624 16.506 1.00 93.00 204 PHE A CA 1
ATOM 1494 C C . PHE A 1 204 ? -11.239 -8.383 15.658 1.00 93.00 204 PHE A C 1
ATOM 1496 O O . PHE A 1 204 ? -10.525 -7.398 15.852 1.00 93.00 204 PHE A O 1
ATOM 1503 N N . GLN A 1 205 ? -10.960 -9.286 14.725 1.00 94.19 205 GLN A N 1
ATOM 1504 C CA . GLN A 1 205 ? -9.818 -9.174 13.827 1.00 94.19 205 GLN A CA 1
ATOM 1505 C C . GLN A 1 205 ? -10.233 -9.557 12.414 1.00 94.19 205 GLN A C 1
ATOM 1507 O O . GLN A 1 205 ? -10.962 -10.526 12.218 1.00 94.19 205 GLN A O 1
ATOM 1512 N N . GLY A 1 206 ? -9.741 -8.811 11.432 1.00 86.12 206 GLY A N 1
ATOM 1513 C CA . GLY A 1 206 ? -10.004 -9.112 10.034 1.00 86.12 206 GLY A CA 1
ATOM 1514 C C . GLY A 1 206 ? -9.290 -8.162 9.089 1.00 86.12 206 GLY A C 1
ATOM 1515 O O . GLY A 1 206 ? -8.863 -7.074 9.486 1.00 86.12 206 GLY A O 1
ATOM 1516 N N . THR A 1 207 ? -9.195 -8.603 7.841 1.00 93.50 207 THR A N 1
ATOM 1517 C CA . THR A 1 207 ? -8.765 -7.797 6.702 1.00 93.50 207 THR A CA 1
ATOM 1518 C C . THR A 1 207 ? -9.803 -7.964 5.603 1.00 93.50 207 THR A C 1
ATOM 1520 O O . THR A 1 207 ? -10.186 -9.095 5.312 1.00 93.50 207 THR A O 1
ATOM 1523 N N . ALA A 1 208 ? -10.267 -6.869 5.017 1.00 90.19 208 ALA A N 1
ATOM 1524 C CA . ALA A 1 208 ? -11.213 -6.893 3.906 1.00 90.19 208 ALA A CA 1
ATOM 1525 C C . ALA A 1 208 ? -11.093 -5.610 3.077 1.00 90.19 208 ALA A C 1
ATOM 1527 O O . ALA A 1 208 ? -10.428 -4.653 3.491 1.00 90.19 208 ALA A O 1
ATOM 1528 N N . ASP A 1 209 ? -11.742 -5.582 1.915 1.00 93.00 209 ASP A N 1
ATOM 1529 C CA . ASP A 1 209 ? -11.911 -4.336 1.178 1.00 93.00 209 ASP A CA 1
ATOM 1530 C C . ASP A 1 209 ? -12.817 -3.347 1.928 1.00 93.00 209 ASP A C 1
ATOM 1532 O O . ASP A 1 209 ? -13.482 -3.663 2.920 1.00 93.00 209 ASP A O 1
ATOM 1536 N N . ARG A 1 210 ? -12.829 -2.111 1.432 1.00 92.94 210 ARG A N 1
ATOM 1537 C CA . ARG A 1 210 ? -13.601 -0.990 1.966 1.00 92.94 210 ARG A CA 1
ATOM 1538 C C . ARG A 1 210 ? -15.065 -1.325 2.277 1.00 92.94 210 ARG A C 1
ATOM 1540 O O . ARG A 1 210 ? -15.558 -0.931 3.336 1.00 92.94 210 ARG A O 1
ATOM 1547 N N . GLN A 1 211 ? -15.780 -1.947 1.341 1.00 92.06 211 GLN A N 1
ATOM 1548 C CA . GLN A 1 211 ? -17.232 -2.111 1.426 1.00 92.06 211 GLN A CA 1
ATOM 1549 C C . GLN A 1 211 ? -17.588 -3.241 2.387 1.00 92.06 211 GLN A C 1
ATOM 1551 O O . GLN A 1 211 ? -18.429 -3.054 3.275 1.00 92.06 211 GLN A O 1
ATOM 1556 N N . ASP A 1 212 ? -16.901 -4.370 2.256 1.00 93.56 212 ASP A N 1
ATOM 1557 C CA . ASP A 1 212 ? -17.115 -5.535 3.106 1.00 93.56 212 ASP A CA 1
ATOM 1558 C C . ASP A 1 212 ? -16.715 -5.239 4.549 1.00 93.56 212 ASP A C 1
ATOM 1560 O O . ASP A 1 212 ? -17.464 -5.544 5.485 1.00 93.56 212 ASP A O 1
ATOM 1564 N N . PHE A 1 213 ? -15.586 -4.547 4.747 1.00 95.06 213 PHE A N 1
ATOM 1565 C CA . PHE A 1 213 ? -15.152 -4.153 6.081 1.00 95.06 213 PHE A CA 1
ATOM 1566 C C . PHE A 1 213 ? -16.149 -3.194 6.741 1.00 95.06 213 PHE A C 1
ATOM 1568 O O . PHE A 1 213 ? -16.500 -3.380 7.907 1.00 95.06 213 PHE A O 1
ATOM 1575 N N . GLN A 1 214 ? -16.635 -2.178 6.018 1.00 93.75 214 GLN A N 1
ATOM 1576 C CA . GLN A 1 214 ? -17.600 -1.219 6.565 1.00 93.75 214 GLN A CA 1
ATOM 1577 C C . GLN A 1 214 ? -18.904 -1.912 6.993 1.00 93.75 214 GLN A C 1
ATOM 1579 O O . GLN A 1 214 ? -19.441 -1.612 8.062 1.00 93.75 214 GLN A O 1
ATOM 1584 N N . SER A 1 215 ? -19.385 -2.875 6.199 1.00 92.94 215 SER A N 1
ATOM 1585 C CA . SER A 1 215 ? -20.553 -3.693 6.539 1.00 92.94 215 SER A CA 1
ATOM 1586 C C . SER A 1 215 ? -20.313 -4.534 7.799 1.00 92.94 215 SER A C 1
ATOM 1588 O O . SER A 1 215 ? -21.079 -4.446 8.763 1.00 92.94 215 SER A O 1
ATOM 1590 N N . ALA A 1 216 ? -19.203 -5.278 7.850 1.00 94.19 216 ALA A N 1
ATOM 1591 C CA . ALA A 1 216 ? -18.844 -6.110 8.998 1.00 94.19 216 ALA A CA 1
ATOM 1592 C C . ALA A 1 216 ? -18.662 -5.285 10.285 1.00 94.19 216 ALA A C 1
ATOM 1594 O O . ALA A 1 216 ? -19.147 -5.665 11.357 1.00 94.19 216 ALA A O 1
ATOM 1595 N N . TYR A 1 217 ? -18.022 -4.117 10.186 1.00 95.00 217 TYR A N 1
ATOM 1596 C CA . TYR A 1 217 ? -17.787 -3.242 11.330 1.00 95.00 217 TYR A CA 1
ATOM 1597 C C . TYR A 1 217 ? -19.088 -2.694 11.927 1.00 95.00 217 TYR A C 1
ATOM 1599 O O . TYR A 1 217 ? -19.170 -2.549 13.141 1.00 95.00 217 TYR A O 1
ATOM 1607 N N . ASN A 1 218 ? -20.149 -2.473 11.142 1.00 91.62 218 ASN A N 1
ATOM 1608 C CA . ASN A 1 218 ? -21.447 -2.050 11.690 1.00 91.62 218 ASN A CA 1
ATOM 1609 C C . ASN A 1 218 ? -22.051 -3.077 12.665 1.00 91.62 218 ASN A C 1
ATOM 1611 O O . ASN A 1 218 ? -22.770 -2.702 13.596 1.00 91.62 218 ASN A O 1
ATOM 1615 N N . HIS A 1 219 ? -21.748 -4.364 12.482 1.00 92.50 219 HIS A N 1
ATOM 1616 C CA . HIS A 1 219 ? -22.121 -5.411 13.431 1.00 92.50 219 HIS A CA 1
ATOM 1617 C C . HIS A 1 219 ? -21.192 -5.417 14.647 1.00 92.50 219 HIS A C 1
ATOM 1619 O O . HIS A 1 219 ? -21.677 -5.412 15.780 1.00 92.50 219 HIS A O 1
ATOM 1625 N N . ALA A 1 220 ? -19.874 -5.353 14.425 1.00 92.12 220 ALA A N 1
ATOM 1626 C CA . ALA A 1 220 ? -18.883 -5.303 15.502 1.00 92.12 220 ALA A CA 1
ATOM 1627 C C . ALA A 1 220 ? -19.099 -4.090 16.422 1.00 92.12 220 ALA A C 1
ATOM 1629 O O . ALA A 1 220 ? -19.099 -4.234 17.640 1.00 92.12 220 ALA A O 1
ATOM 1630 N N . LYS A 1 221 ? -19.396 -2.916 15.858 1.00 92.81 221 LYS A N 1
ATOM 1631 C CA . LYS A 1 221 ? -19.657 -1.666 16.582 1.00 92.81 221 LYS A CA 1
ATOM 1632 C C . LYS A 1 221 ? -20.746 -1.810 17.644 1.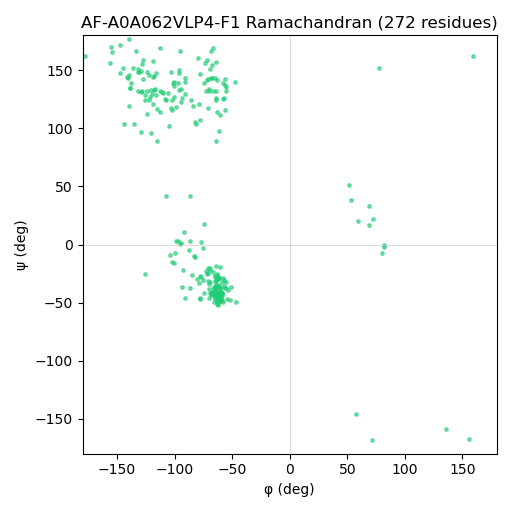00 92.81 221 LYS A C 1
ATOM 1634 O O . LYS A 1 221 ? -20.607 -1.270 18.738 1.00 92.81 221 LYS A O 1
ATOM 1639 N N . LYS A 1 222 ? -21.811 -2.568 17.357 1.00 90.94 222 LYS A N 1
ATOM 1640 C CA . LYS A 1 222 ? -22.878 -2.837 18.337 1.00 90.94 222 LYS A CA 1
ATOM 1641 C C . LYS A 1 222 ? -22.360 -3.634 19.529 1.00 90.94 222 LYS A C 1
ATOM 1643 O O . LYS A 1 222 ? -22.737 -3.337 20.656 1.00 90.94 222 LYS A O 1
ATOM 1648 N N . ALA A 1 223 ? -21.489 -4.613 19.284 1.00 89.62 223 ALA A N 1
ATOM 1649 C CA . ALA A 1 223 ? -20.832 -5.338 20.361 1.00 89.62 223 ALA A CA 1
ATOM 1650 C C . ALA A 1 223 ? -19.904 -4.398 21.146 1.00 89.62 223 ALA A C 1
ATOM 1652 O O . ALA A 1 223 ? -20.020 -4.323 22.370 1.00 89.62 223 ALA A O 1
ATOM 1653 N N . LEU A 1 224 ? -19.046 -3.632 20.463 1.00 92.44 224 LEU A N 1
ATOM 1654 C CA . LEU A 1 224 ? -18.091 -2.706 21.090 1.00 92.44 224 LEU A CA 1
ATOM 1655 C C . LEU A 1 224 ? -18.778 -1.669 21.997 1.00 92.44 224 LEU A C 1
ATOM 1657 O O . LEU A 1 224 ? -18.250 -1.353 23.058 1.00 92.44 224 LEU A O 1
ATOM 1661 N N . GLY A 1 225 ? -19.974 -1.190 21.637 1.00 88.00 225 GLY A N 1
ATOM 1662 C CA . GLY A 1 225 ? -20.723 -0.208 22.431 1.00 88.00 225 GLY A CA 1
ATOM 1663 C C . GLY A 1 225 ? -21.165 -0.684 23.823 1.00 88.00 225 GLY A C 1
ATOM 1664 O O . GLY A 1 225 ? -21.467 0.147 24.674 1.00 88.00 225 GLY A O 1
ATOM 1665 N N . GLY A 1 226 ? -21.198 -1.998 24.074 1.00 87.00 226 GLY A N 1
ATOM 1666 C CA . GLY A 1 226 ? -21.494 -2.571 25.394 1.00 87.00 226 GLY A CA 1
ATOM 1667 C C . GLY A 1 226 ? -20.256 -2.904 26.235 1.00 87.00 226 GLY A C 1
ATOM 1668 O O . GLY A 1 226 ? -20.398 -3.465 27.322 1.00 87.00 226 GLY A O 1
ATOM 1669 N N . ALA A 1 227 ? -19.053 -2.640 25.721 1.00 90.81 227 ALA A N 1
ATOM 1670 C CA . ALA A 1 227 ? -17.802 -3.000 26.375 1.00 90.81 227 ALA A CA 1
ATOM 1671 C C . ALA A 1 227 ? -17.451 -2.024 27.506 1.00 90.81 227 ALA A C 1
ATOM 1673 O O . ALA A 1 227 ? -17.710 -0.825 27.420 1.00 90.81 227 ALA A O 1
ATOM 1674 N N . THR A 1 228 ? -16.812 -2.528 28.562 1.00 89.94 228 THR A N 1
ATOM 1675 C CA . THR A 1 228 ? -16.274 -1.695 29.649 1.00 89.94 228 THR A CA 1
ATOM 1676 C C . THR A 1 228 ? -14.938 -1.068 29.280 1.00 89.94 228 THR A C 1
ATOM 1678 O O . THR A 1 228 ? -14.613 0.004 29.778 1.00 89.94 228 THR A O 1
ATOM 1681 N N . LYS A 1 229 ? -14.161 -1.742 28.425 1.00 91.00 229 LYS A N 1
ATOM 1682 C CA . LYS A 1 229 ? -12.904 -1.240 27.864 1.00 91.00 229 LYS A CA 1
ATOM 1683 C C . LYS A 1 229 ? -12.790 -1.672 26.415 1.00 91.00 229 LYS A C 1
ATOM 1685 O O . LYS A 1 229 ? -13.181 -2.789 26.074 1.00 91.00 229 LYS A O 1
ATOM 1690 N N . VAL A 1 230 ? -12.221 -0.807 25.585 1.00 92.94 230 VAL A N 1
ATOM 1691 C CA . VAL A 1 230 ? -11.882 -1.132 24.201 1.00 92.94 230 VAL A CA 1
ATOM 1692 C C . VAL A 1 230 ? -10.451 -0.695 23.939 1.00 92.94 230 VAL A C 1
ATOM 1694 O O . VAL A 1 230 ? -10.068 0.420 24.279 1.00 92.94 230 VAL A O 1
ATOM 1697 N N . ALA A 1 231 ? -9.667 -1.582 23.340 1.00 92.81 231 ALA A N 1
ATOM 1698 C CA . ALA A 1 231 ? -8.305 -1.298 22.917 1.00 92.81 231 ALA A CA 1
ATOM 1699 C C . ALA A 1 231 ? -8.042 -1.951 21.563 1.00 92.81 231 ALA A C 1
ATOM 1701 O O . ALA A 1 231 ? -8.509 -3.060 21.302 1.00 92.81 231 ALA A O 1
ATOM 1702 N N . GLY A 1 232 ? -7.283 -1.292 20.697 1.00 92.31 232 GLY A N 1
ATOM 1703 C CA . GLY A 1 232 ? -6.917 -1.876 19.414 1.00 92.31 232 GLY A CA 1
ATOM 1704 C C . GLY A 1 232 ? -6.588 -0.847 18.358 1.00 92.31 232 GLY A C 1
ATOM 1705 O O . GLY A 1 232 ? -6.416 0.332 18.647 1.00 92.31 232 GLY A O 1
ATOM 1706 N N . GLU A 1 233 ? -6.514 -1.305 17.118 1.00 94.62 233 GLU A N 1
ATOM 1707 C CA . GLU A 1 233 ? -6.152 -0.470 15.984 1.00 94.62 233 GLU A CA 1
ATOM 1708 C C . GLU A 1 233 ? -6.894 -0.862 14.714 1.00 94.62 233 GLU A C 1
ATOM 1710 O O . GLU A 1 233 ? -7.261 -2.024 14.502 1.00 94.62 233 GLU A O 1
ATOM 1715 N N . VAL A 1 234 ? -7.078 0.136 13.858 1.00 96.38 234 VAL A N 1
ATOM 1716 C CA . VAL A 1 234 ? -7.548 -0.019 12.488 1.00 96.38 234 VAL A CA 1
ATOM 1717 C C . VAL A 1 234 ? -6.588 0.713 11.566 1.00 96.38 234 VAL A C 1
ATOM 1719 O O . VAL A 1 234 ? -6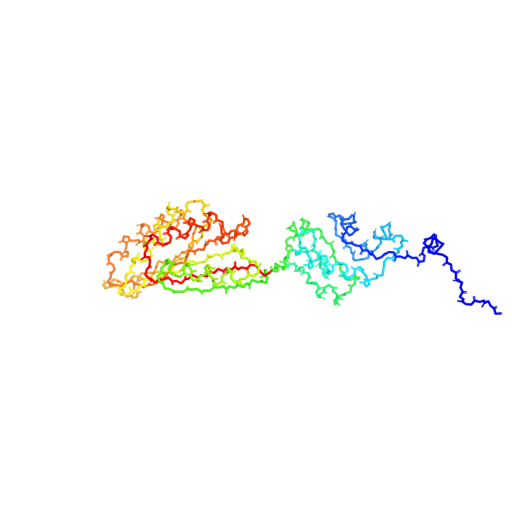.256 1.873 11.799 1.00 96.38 234 VAL A O 1
ATOM 1722 N N . THR A 1 235 ? -6.175 0.030 10.506 1.00 97.25 235 THR A N 1
ATOM 1723 C CA . THR A 1 235 ? -5.310 0.560 9.457 1.00 97.25 235 THR A CA 1
ATOM 1724 C C . THR A 1 235 ? -6.052 0.518 8.130 1.00 97.25 235 THR A C 1
ATOM 1726 O O . THR A 1 235 ? -6.466 -0.549 7.673 1.00 97.25 235 THR A O 1
ATOM 1729 N N . LEU A 1 236 ? -6.205 1.683 7.512 1.00 97.50 236 LEU A N 1
ATOM 1730 C CA . LEU A 1 236 ? -6.676 1.858 6.145 1.00 97.50 236 LEU A CA 1
ATOM 1731 C C . LEU A 1 236 ? -5.442 1.923 5.249 1.00 97.50 236 LEU A C 1
ATOM 1733 O O . LEU A 1 236 ? -4.555 2.740 5.490 1.00 97.50 236 LEU A O 1
ATOM 1737 N N . THR A 1 237 ? -5.387 1.088 4.222 1.00 96.62 237 THR A N 1
ATOM 1738 C CA . THR A 1 237 ? -4.317 1.071 3.223 1.00 96.62 237 THR A CA 1
ATOM 1739 C C . THR A 1 237 ? -4.890 1.501 1.885 1.00 96.62 237 THR A C 1
ATOM 1741 O O . THR A 1 237 ? -5.721 0.801 1.314 1.00 96.62 237 THR A O 1
ATOM 1744 N N . PHE A 1 238 ? -4.435 2.651 1.402 1.00 95.62 238 PHE A N 1
ATOM 1745 C CA . PHE A 1 238 ? -4.733 3.202 0.088 1.00 95.62 238 PHE A CA 1
ATOM 1746 C C . PHE A 1 238 ? -3.671 2.724 -0.897 1.00 95.62 238 PHE A C 1
ATOM 1748 O O . PHE A 1 238 ? -2.476 2.871 -0.626 1.00 95.62 238 PHE A O 1
ATOM 1755 N N . THR A 1 239 ? -4.098 2.182 -2.035 1.00 93.19 239 THR A N 1
ATOM 1756 C CA . THR A 1 239 ? -3.193 1.732 -3.099 1.00 93.19 239 THR A CA 1
ATOM 1757 C C . THR A 1 239 ? -3.477 2.486 -4.388 1.00 93.19 239 THR A C 1
ATOM 1759 O O . THR A 1 239 ? -4.617 2.542 -4.851 1.00 93.19 239 THR A O 1
ATOM 1762 N N . PHE A 1 240 ? -2.421 3.027 -4.986 1.00 90.25 240 PHE A N 1
ATOM 1763 C CA . PHE A 1 240 ? -2.477 3.864 -6.174 1.00 90.25 240 PHE A CA 1
ATOM 1764 C C . PHE A 1 240 ? -1.768 3.174 -7.342 1.00 90.25 240 PHE A C 1
ATOM 1766 O O . PHE A 1 240 ? -0.563 2.921 -7.298 1.00 90.25 240 PHE A O 1
ATOM 1773 N N . ALA A 1 241 ? -2.528 2.853 -8.390 1.00 85.56 241 ALA A N 1
ATOM 1774 C CA . ALA A 1 241 ? -2.016 2.245 -9.613 1.00 85.56 241 ALA A CA 1
ATOM 1775 C C . ALA A 1 241 ? -2.627 2.955 -10.840 1.00 85.56 241 ALA A C 1
ATOM 1777 O O . ALA A 1 241 ? -3.791 2.700 -11.157 1.00 85.56 241 ALA A O 1
ATOM 1778 N N . PRO A 1 242 ? -1.880 3.836 -11.539 1.00 86.06 242 PRO A N 1
ATOM 1779 C CA . PRO A 1 242 ? -0.488 4.235 -11.278 1.00 86.06 242 PRO A CA 1
ATOM 1780 C C . PRO A 1 242 ? -0.322 5.063 -9.988 1.00 86.06 242 PRO A C 1
ATOM 1782 O O . PRO A 1 242 ? -1.305 5.540 -9.425 1.00 86.06 242 PRO A O 1
ATOM 1785 N N . ALA A 1 243 ? 0.926 5.224 -9.526 1.00 87.81 243 ALA A N 1
ATOM 1786 C CA . ALA A 1 243 ? 1.249 6.081 -8.381 1.00 87.81 243 ALA A CA 1
ATOM 1787 C C . ALA A 1 243 ? 0.748 7.518 -8.613 1.00 87.81 243 ALA A C 1
ATOM 1789 O O . ALA A 1 243 ? 0.816 8.022 -9.736 1.00 87.81 243 ALA A O 1
ATOM 1790 N N . LEU A 1 244 ? 0.252 8.165 -7.557 1.00 89.31 244 LEU A N 1
ATOM 1791 C CA . LEU A 1 244 ? -0.336 9.504 -7.630 1.00 89.31 244 LEU A CA 1
ATOM 1792 C C . LEU A 1 244 ? 0.640 10.569 -7.152 1.00 89.31 244 LEU A C 1
ATOM 1794 O O . LEU A 1 244 ? 1.258 10.413 -6.104 1.00 89.31 244 LEU A O 1
ATOM 1798 N N . ASP A 1 245 ? 0.724 11.678 -7.879 1.00 90.50 245 ASP A N 1
ATOM 1799 C CA . ASP A 1 245 ? 1.383 12.887 -7.388 1.00 90.50 245 ASP A CA 1
ATOM 1800 C C . ASP A 1 245 ? 0.614 13.467 -6.185 1.00 90.50 245 ASP A C 1
ATOM 1802 O O . ASP A 1 245 ? -0.619 13.435 -6.157 1.00 90.50 245 ASP A O 1
ATOM 1806 N N . ILE A 1 246 ? 1.313 14.018 -5.190 1.00 89.19 246 ILE A N 1
ATOM 1807 C CA . ILE A 1 246 ? 0.675 14.638 -4.010 1.00 89.19 246 ILE A CA 1
ATOM 1808 C C . ILE A 1 246 ? -0.242 15.825 -4.355 1.00 89.19 246 ILE A C 1
ATOM 1810 O O . ILE A 1 246 ? -1.092 16.196 -3.544 1.00 89.19 246 ILE A O 1
ATOM 1814 N N . THR A 1 247 ? -0.088 16.422 -5.541 1.00 88.81 247 THR A N 1
ATOM 1815 C CA . THR A 1 247 ? -0.949 17.498 -6.054 1.00 88.81 247 THR A CA 1
ATOM 1816 C C . THR A 1 247 ? -2.187 16.987 -6.798 1.00 88.81 247 THR A C 1
ATOM 1818 O O . THR A 1 247 ? -3.052 17.785 -7.170 1.00 88.81 247 THR A O 1
ATOM 1821 N N . ASP A 1 248 ? -2.320 15.670 -6.990 1.00 91.44 248 ASP A N 1
ATOM 1822 C CA . ASP A 1 248 ? -3.465 15.075 -7.675 1.00 91.44 248 ASP A CA 1
ATOM 1823 C C . ASP A 1 248 ? -4.774 15.323 -6.907 1.00 91.44 248 ASP A C 1
ATOM 1825 O O . ASP A 1 248 ? -4.855 15.240 -5.677 1.00 91.44 248 ASP A O 1
ATOM 1829 N N . THR A 1 249 ? -5.847 15.586 -7.653 1.00 89.88 249 THR A N 1
ATOM 1830 C CA . THR A 1 249 ? -7.195 15.806 -7.106 1.00 89.88 249 THR A CA 1
ATOM 1831 C C . THR A 1 249 ? -7.699 14.662 -6.222 1.00 89.88 249 THR A C 1
ATOM 1833 O O . THR A 1 249 ? -8.417 14.912 -5.251 1.00 89.88 249 THR A O 1
ATOM 1836 N N . GLN A 1 250 ? -7.312 13.416 -6.508 1.00 88.94 250 GLN A N 1
ATOM 1837 C CA . GLN A 1 250 ? -7.634 12.252 -5.686 1.00 88.94 250 GLN A CA 1
ATOM 1838 C C . GLN A 1 250 ? -6.946 12.334 -4.321 1.00 88.94 250 GLN A C 1
ATOM 1840 O O . GLN A 1 250 ? -7.587 12.098 -3.295 1.00 88.94 250 GLN A O 1
ATOM 1845 N N . PHE A 1 251 ? -5.676 12.743 -4.295 1.00 88.75 251 PHE A N 1
ATOM 1846 C CA . PHE A 1 251 ? -4.931 12.968 -3.058 1.00 88.75 251 PHE A CA 1
ATOM 1847 C C . PHE A 1 251 ? -5.542 14.129 -2.258 1.00 88.75 251 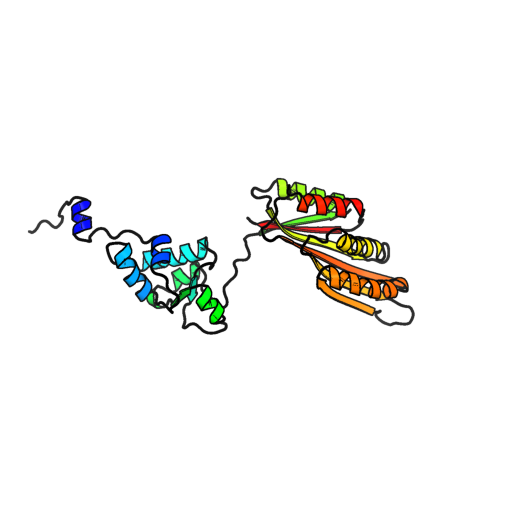PHE A C 1
ATOM 1849 O O . PHE A 1 251 ? -5.779 14.011 -1.052 1.00 88.75 251 PHE A O 1
ATOM 1856 N N . GLY A 1 252 ? -5.921 15.211 -2.947 1.00 90.00 252 GLY A N 1
ATOM 1857 C CA . GLY A 1 252 ? -6.641 16.349 -2.368 1.00 90.00 252 GLY A CA 1
ATOM 1858 C C . GLY A 1 252 ? -8.005 15.980 -1.768 1.00 90.00 252 GLY A C 1
ATOM 1859 O O . GLY A 1 252 ? -8.374 16.485 -0.700 1.00 90.00 252 GLY A O 1
ATOM 1860 N N . GLN A 1 253 ? -8.746 15.060 -2.394 1.00 92.69 253 GLN A N 1
ATOM 1861 C CA . GLN A 1 253 ? -9.999 14.537 -1.843 1.00 92.69 253 GLN A CA 1
ATOM 1862 C C . GLN A 1 253 ? -9.750 13.752 -0.549 1.00 92.69 253 GLN A C 1
ATOM 1864 O O . GLN A 1 253 ? -10.455 13.978 0.438 1.00 92.69 253 GLN A O 1
ATOM 1869 N N . ILE A 1 254 ? -8.751 12.863 -0.532 1.00 93.50 254 ILE A N 1
ATOM 1870 C CA . ILE A 1 254 ? -8.397 12.090 0.667 1.00 93.50 254 ILE A CA 1
ATOM 1871 C C . ILE A 1 254 ? -8.004 13.038 1.808 1.00 93.50 254 ILE A C 1
ATOM 1873 O O . ILE A 1 254 ? -8.520 12.901 2.919 1.00 93.50 254 ILE A O 1
ATOM 1877 N N . HIS A 1 255 ? -7.199 14.062 1.513 1.00 92.31 255 HIS A N 1
ATOM 1878 C CA . HIS A 1 255 ? -6.824 15.093 2.480 1.00 92.31 255 HIS A CA 1
ATOM 1879 C C . HIS A 1 255 ? -8.029 15.838 3.043 1.00 92.31 255 HIS A C 1
ATOM 1881 O O . HIS A 1 255 ? -8.171 15.960 4.261 1.00 92.31 255 HIS A O 1
ATOM 1887 N N . THR A 1 256 ? -8.939 16.277 2.179 1.00 94.00 256 THR A N 1
ATOM 1888 C CA . THR A 1 256 ? -10.149 16.985 2.606 1.00 94.00 256 THR A CA 1
ATOM 1889 C C . THR A 1 256 ? -11.005 16.118 3.529 1.00 94.00 256 THR A C 1
ATOM 1891 O O . THR A 1 256 ? -11.444 16.586 4.580 1.00 94.00 256 THR A O 1
ATOM 1894 N N . VAL A 1 257 ? -11.211 14.844 3.181 1.00 94.62 257 VAL A N 1
ATOM 1895 C CA . VAL A 1 257 ? -11.992 13.913 4.007 1.00 94.62 257 VAL A CA 1
ATOM 1896 C C . VAL A 1 257 ? -11.327 13.707 5.366 1.00 94.62 257 VAL A C 1
ATOM 1898 O O . VAL A 1 257 ? -11.972 13.913 6.390 1.00 94.62 257 VAL A O 1
ATOM 1901 N N . ILE A 1 258 ? -10.037 13.371 5.398 1.00 93.56 258 ILE A N 1
ATOM 1902 C CA . ILE A 1 258 ? -9.294 13.130 6.644 1.00 93.56 258 ILE A CA 1
ATOM 1903 C C . ILE A 1 258 ? -9.304 14.363 7.552 1.00 93.56 258 ILE A C 1
ATOM 1905 O O . ILE A 1 258 ? -9.530 14.245 8.758 1.00 93.56 258 ILE A O 1
ATOM 1909 N N . LYS A 1 259 ? -9.100 15.551 6.977 1.00 92.25 259 LYS A N 1
ATOM 1910 C CA . LYS A 1 259 ? -9.136 16.818 7.710 1.00 92.25 259 LYS A CA 1
ATOM 1911 C C . LYS A 1 259 ? -10.509 17.068 8.338 1.00 92.25 259 LYS A C 1
ATOM 1913 O O . LYS A 1 259 ? -10.577 17.462 9.500 1.00 92.25 259 LYS A O 1
ATOM 1918 N N . ASN A 1 260 ? -11.586 16.797 7.604 1.00 93.25 260 ASN A N 1
ATOM 1919 C CA . ASN A 1 260 ? -12.956 17.031 8.066 1.00 93.25 260 ASN A CA 1
ATOM 1920 C C . ASN A 1 260 ? -13.416 16.048 9.148 1.00 93.25 260 ASN A C 1
ATOM 1922 O O . ASN A 1 260 ? -14.291 16.390 9.940 1.00 93.25 260 ASN A O 1
ATOM 1926 N N . LEU A 1 261 ? -12.837 14.847 9.207 1.00 91.81 261 LEU A N 1
ATOM 1927 C CA . LEU A 1 261 ? -13.162 13.867 10.248 1.00 91.81 261 LEU A CA 1
ATOM 1928 C C . LEU A 1 261 ? -12.665 14.281 11.635 1.00 91.81 261 LEU A C 1
ATOM 1930 O O . LEU A 1 261 ? -13.166 13.755 12.620 1.00 91.81 261 LEU A O 1
ATOM 1934 N N . ALA A 1 262 ? -11.693 15.198 11.717 1.00 89.88 262 ALA A N 1
ATOM 1935 C CA . ALA A 1 262 ? -11.114 15.666 12.977 1.00 89.88 262 ALA A CA 1
ATOM 1936 C C . ALA A 1 262 ? -10.606 14.526 13.890 1.00 89.88 262 ALA A C 1
ATOM 1938 O O . ALA A 1 262 ? -10.735 14.595 15.114 1.00 89.88 262 ALA A O 1
ATOM 1939 N N . LEU A 1 263 ? -10.009 13.489 13.285 1.00 92.44 263 LEU A N 1
ATOM 1940 C CA . LEU A 1 263 ? -9.347 12.392 14.001 1.00 92.44 263 LEU A CA 1
ATOM 1941 C C . LEU A 1 263 ? -8.278 12.948 14.948 1.00 92.44 263 LEU A C 1
ATOM 1943 O O . LEU A 1 263 ? -7.499 13.816 14.542 1.00 92.44 263 LEU A O 1
ATOM 1947 N N . LYS A 1 264 ? -8.213 12.443 16.180 1.00 90.50 264 LYS A N 1
ATOM 1948 C CA . LYS A 1 264 ? -7.297 12.973 17.204 1.00 90.50 264 LYS A CA 1
ATOM 1949 C C . LYS A 1 264 ? -5.948 12.267 17.193 1.00 90.50 264 LYS A C 1
ATOM 1951 O O . LYS A 1 264 ? -4.917 12.938 17.213 1.00 90.50 264 LYS A O 1
ATOM 1956 N N . ASN A 1 265 ? -5.966 10.938 17.126 1.00 87.44 265 ASN A N 1
ATOM 1957 C CA . ASN A 1 265 ? -4.784 10.094 17.225 1.00 87.44 265 ASN A CA 1
ATOM 1958 C C . ASN A 1 265 ? -4.629 9.260 15.956 1.00 87.44 265 ASN A C 1
ATOM 1960 O O . ASN A 1 265 ? -5.218 8.188 15.807 1.00 87.44 265 ASN A O 1
ATOM 1964 N N . THR A 1 266 ? -3.813 9.764 15.033 1.00 92.69 266 THR A N 1
ATOM 1965 C CA . THR A 1 266 ? -3.495 9.064 13.788 1.00 92.69 266 THR A CA 1
ATOM 1966 C C . THR A 1 266 ? -1.997 8.882 13.624 1.00 92.69 266 THR A C 1
ATOM 1968 O O . THR A 1 266 ? -1.208 9.732 14.039 1.00 92.69 266 THR A O 1
ATOM 1971 N N . THR A 1 267 ? -1.618 7.788 12.976 1.00 94.62 267 THR A N 1
ATOM 1972 C CA . THR A 1 267 ? -0.296 7.597 12.382 1.00 94.62 267 THR A CA 1
ATOM 1973 C C . THR A 1 267 ? -0.497 7.333 10.904 1.00 94.62 267 THR A C 1
ATOM 1975 O O . THR A 1 267 ? -1.267 6.449 10.531 1.00 94.62 267 THR A O 1
ATOM 1978 N N . MET A 1 268 ? 0.186 8.093 10.061 1.00 95.81 268 MET A N 1
ATOM 1979 C CA . MET A 1 268 ? 0.132 7.939 8.616 1.00 95.81 268 MET A CA 1
ATOM 1980 C C . MET A 1 268 ? 1.501 7.591 8.073 1.00 95.81 268 MET A C 1
ATOM 1982 O O . MET A 1 268 ? 2.520 8.070 8.576 1.00 95.81 268 MET A O 1
ATOM 1986 N N . THR A 1 269 ? 1.516 6.768 7.032 1.00 94.62 269 THR A N 1
ATOM 1987 C CA . THR A 1 269 ? 2.724 6.514 6.253 1.00 94.62 269 THR A CA 1
ATOM 1988 C C . THR A 1 269 ? 2.434 6.633 4.773 1.00 94.62 269 THR A C 1
ATOM 1990 O O . THR A 1 269 ? 1.316 6.365 4.340 1.00 94.62 269 THR A O 1
ATOM 1993 N N . ALA A 1 270 ? 3.434 7.016 3.992 1.00 93.75 270 ALA A N 1
ATOM 1994 C CA . ALA A 1 270 ? 3.338 7.037 2.543 1.00 93.75 270 ALA A CA 1
ATOM 1995 C C . ALA A 1 270 ? 4.627 6.523 1.929 1.00 93.75 270 ALA A C 1
ATOM 1997 O O . ALA A 1 270 ? 5.726 6.890 2.348 1.00 93.75 270 ALA A O 1
ATOM 1998 N N . GLU A 1 271 ? 4.461 5.653 0.948 1.00 90.62 271 GLU A N 1
ATOM 1999 C CA . GLU A 1 271 ? 5.528 5.045 0.186 1.00 90.62 271 GLU A CA 1
ATOM 2000 C C . GLU A 1 271 ? 5.691 5.798 -1.132 1.00 90.62 271 GLU A C 1
ATOM 2002 O O . GLU A 1 271 ? 4.769 5.859 -1.949 1.00 90.62 271 GLU A O 1
ATOM 2007 N N . VAL A 1 272 ? 6.874 6.377 -1.316 1.00 86.44 272 VAL A N 1
ATOM 2008 C CA . VAL A 1 272 ? 7.257 7.129 -2.509 1.00 86.44 272 VAL A CA 1
ATOM 2009 C C . VAL A 1 272 ? 8.316 6.337 -3.264 1.00 86.44 272 VAL A C 1
ATOM 2011 O O . VAL A 1 272 ? 9.293 5.871 -2.667 1.00 86.44 272 VAL A O 1
ATOM 2014 N N . ALA A 1 273 ? 8.128 6.168 -4.572 1.00 70.31 273 ALA A N 1
ATOM 2015 C CA . ALA A 1 273 ? 9.127 5.534 -5.428 1.00 70.31 273 ALA A CA 1
ATOM 2016 C C . ALA A 1 273 ? 10.383 6.425 -5.525 1.00 70.31 273 ALA A C 1
ATOM 2018 O O . ALA A 1 273 ? 10.257 7.631 -5.736 1.00 70.31 273 ALA A O 1
ATOM 2019 N N . LYS A 1 274 ? 11.585 5.855 -5.347 1.00 54.62 274 LYS A N 1
ATOM 2020 C CA . LYS A 1 274 ? 12.842 6.550 -5.683 1.00 54.62 274 LYS A CA 1
ATOM 2021 C C . LYS A 1 274 ? 13.121 6.508 -7.176 1.00 54.62 274 LYS A C 1
ATOM 2023 O O . LYS A 1 274 ? 12.844 5.457 -7.799 1.00 54.62 274 LYS A O 1
#

Solvent-accessible surface area (backbone atoms only — not comparable to full-atom values): 14816 Å² total; per-residue (Å²): 134,80,82,93,72,85,92,74,53,74,67,57,35,45,75,69,48,71,51,58,43,84,76,47,70,68,53,52,60,74,63,62,55,85,51,88,34,42,36,59,56,54,40,61,54,42,15,80,76,19,55,30,75,58,53,67,66,58,54,34,52,44,52,21,50,50,37,63,76,49,69,46,71,63,34,46,41,26,76,54,83,92,41,68,73,42,58,42,53,51,46,67,53,46,59,74,64,41,46,85,50,28,31,37,31,25,33,67,52,34,59,77,42,44,42,40,68,77,73,75,74,67,67,56,48,75,47,72,26,63,34,36,31,42,59,17,51,49,52,42,50,56,63,37,65,78,39,99,54,47,32,34,37,36,37,38,45,33,25,52,26,33,81,89,64,34,56,56,43,45,53,45,56,53,52,46,46,76,76,46,70,88,56,54,39,42,36,39,40,43,37,38,28,30,39,92,93,44,85,93,37,49,77,50,70,52,72,37,46,48,68,61,40,47,57,53,43,62,58,51,50,62,57,53,75,71,34,80,39,38,39,34,40,40,36,42,36,40,55,39,87,72,56,40,44,70,85,34,69,69,48,48,48,52,48,52,52,42,37,72,59,62,31,60,62,29,41,34,37,37,32,24,57,107

Secondary structure (DSSP, 8-state):
---S-----HHHHHHTT--PPPP-HHHHHHH--SS-EEHHHHHHHHHHHHTSPPPHHHHHHHHHHHHHHHTTSSEEEESS---TTPBPPPHHHHHHH-GGG-EEEEHHHHHHTT-B-------EEEEEEEESHHHHHHHHHHHHHTSSS-EEEEEEEEEEEBTTTBTHHHHHHHHHHHH-TTS-EEEEEEEEEEETTEEEEEEEEEEEEHHHHHHHHHHHHHHHTT-SEEEEEEEEEEEEEEEEETTSHHHHHHHHHHHHHT-SSEEEEEEEE-

pLDDT: mean 86.0, std 10.69, range [41.91, 97.5]

Nearest PDB structures (foldseek):
  6r4j-assembly1_A  TM=3.925E-01  e=1.078E+00  Homo sapiens
  5l9w-assembly2_b  TM=2.499E-01  e=4.985E-01  Aromatoleum aromaticum EbN1
  1unn-assembly1_C  TM=3.997E-01  e=3.330E+00  Escherichia coli

Radius of gyration: 28.39 Å; Cα contacts (8 Å, |Δi|>4): 500; chains: 1; bounding box: 82×44×79 Å

Mean predicted aligned error: 14.95 Å

Sequence (274 aa):
MKPDAEVMTTTEAQARGLLVRKPTQTDLRAVLTNDDLTGGDIRSRLEAQCGGEPTKTDVLELLATAVQSSDYKWFVVLDMAPAPGVRALSPSAIKDKGLDGLRILTREAADAQGIEVPTRIPNSKTFSASGPGGAAMQSLIDQISDFSVPTVSTMTLKVSADEASGTSDIDLAIASLGMLQKQNISVRATIRAEYKGVAGGIQFQGTADRQDFQSAYNHAKKALGGATKVAGEVTLTFTFAPALDITDTQFGQIHTVIKNLALKNTTMTAEVAK

Foldseek 3Di:
DPPPDDDDDPVVCLVVLVQFAQDAVVLLVVQADQDWDALVSSQVSSQVVRSHGDDQQSSLLRVLVNCVVCVLQFKFKALDDQAAAGETDHSVRSNVSTRRRIIMHTSVSNVVRNYHYPRPPFPKDKDKAKWWQLVRLVVSQVVLVPDPFSWFFKKKKKDKAWQVRQCLLVVLVLVVLVQLVVFWKKKWWWKFFAAVPDPRGDIDTDIDTSPVVSVVVVVVVVVSVRGNIMTIMMMIMTGDVVTDHCPDVSVVSSSVSSNVSRRGIIMMMTIGGD